Protein AF-A0A3L6R307-F1 (afdb_monomer_lite)

InterPro domains:
  IPR032675 Leucine-rich repeat domain superfamily [G3DSA:3.80.10.10] (9-226)
  IPR036047 F-box-like domain superfamily [SSF81383] (9-52)
  IPR053197 F-box/SCF ubiquitin ligase complex component [PTHR34223] (11-225)
  IPR055411 F-box/LRR-repeat protein 15/At3g58940/PEG3-like, LRR domain [PF24758] (101-226)

Organism: Panicum miliaceum (NCBI:txid4540)

Foldseek 3Di:
DDPPPPPPPPPVVVVDDLVVLLVVLQVDALVVLVVCCVVDVSSVVSNVQADAAAAEQPPPDPDPVLVVLLVVCVVCVQHAHAHHAHAHEPADQPDAPVPDCSLVSNLVSQHQYYHYHYDLPHDPYARDPSNQLRQNHAEYAEDAAHEHDPDDDAHQHCHQEYAHELHAYALVRQQVSQVNHQNHAYYHAAAYHNNAEHERAYLNHQYYHYHYPYVDYHYPNPPNHD

Secondary structure (DSSP, 8-state):
-----------TTTTS-HHHHHHHHHHS-HHHHHHHTTT-HHHHHHHHHSEEEEE-TT--S---HHHHHHHHHHHSTT--EEEEEEEESS--TT--TTTTSHHHHHHHTT-SEEEEEE-TTT--PPPPGGGTT-TT--EEE---S-PPP---PPP-----EEEEES-B--HHHHHHHHHH-TT--EEEEES-BS--EEEEE-TT--EEEEES--SEEEEES-TT--

Radius of gyration: 20.05 Å; chains: 1; bounding box: 47×58×64 Å

Sequence (226 aa):
MADVGTDLPCDRLSDLPDAILVSILSLLRLDEAARCTVLAPRWRRLFSSTLLLDFNANMPGRLDVIGTINSILAAHPTAPVRSFRAGWRFIPRDKDLSSGGWLQELARRGVEELSLDFDFHDWHHRIPVSLFDCSSLKRLPDVPKAGFGAAHSPPQARLTEIELDWVAISAASVNFLLSQCTALERLKMYGTSKCGRVHVLSPSLKILDSEGNFDKLFIQYAPNLE

pLDDT: mean 70.44, std 12.84, range [36.69, 88.69]

Structure (mmCIF, N/CA/C/O backbone):
data_AF-A0A3L6R307-F1
#
_entry.id   AF-A0A3L6R307-F1
#
loop_
_atom_site.group_PDB
_atom_site.id
_atom_site.type_symbol
_atom_site.label_atom_id
_atom_site.label_alt_id
_atom_site.label_comp_id
_atom_site.label_asym_id
_atom_site.label_entity_id
_atom_site.label_seq_id
_atom_site.pdbx_PDB_ins_code
_atom_site.Cartn_x
_atom_site.Cartn_y
_atom_site.Cartn_z
_atom_site.occupancy
_atom_site.B_iso_or_equiv
_atom_site.auth_seq_id
_atom_site.auth_comp_id
_atom_site.auth_asym_id
_atom_site.auth_atom_id
_atom_site.pdbx_PDB_model_num
ATOM 1 N N . MET A 1 1 ? -24.053 -39.794 -36.929 1.00 37.47 1 MET A N 1
ATOM 2 C CA . MET A 1 1 ? -23.424 -38.464 -37.030 1.00 37.47 1 MET A CA 1
ATOM 3 C C . MET A 1 1 ? -23.358 -37.941 -35.607 1.00 37.47 1 MET A C 1
ATOM 5 O O . MET A 1 1 ? -24.389 -37.554 -35.081 1.00 37.47 1 MET A O 1
ATOM 9 N N . ALA A 1 2 ? -22.232 -38.154 -34.924 1.00 39.25 2 ALA A N 1
ATOM 10 C CA . ALA A 1 2 ? -22.075 -37.736 -33.535 1.00 39.25 2 ALA A CA 1
ATOM 11 C C . ALA A 1 2 ? -21.621 -36.276 -33.533 1.00 39.25 2 ALA A C 1
ATOM 13 O O . ALA A 1 2 ? -20.596 -35.952 -34.130 1.00 39.25 2 ALA A O 1
ATOM 14 N N . ASP A 1 3 ? -22.440 -35.428 -32.923 1.00 45.94 3 ASP A N 1
ATOM 15 C CA . ASP A 1 3 ? -22.148 -34.034 -32.625 1.00 45.94 3 ASP A CA 1
ATOM 16 C C . ASP A 1 3 ? -21.030 -33.998 -31.578 1.00 45.94 3 ASP A C 1
ATOM 18 O O . ASP A 1 3 ? -21.226 -34.355 -30.415 1.00 45.94 3 ASP A O 1
ATOM 22 N N . VAL A 1 4 ? -19.814 -33.682 -32.021 1.00 50.19 4 VAL A N 1
ATOM 23 C CA . VAL A 1 4 ? -18.689 -33.428 -31.125 1.00 50.19 4 VAL A CA 1
ATOM 24 C C . VAL A 1 4 ? -18.844 -31.984 -30.675 1.00 50.19 4 VAL A C 1
ATOM 26 O O . VAL A 1 4 ? -18.322 -31.069 -31.309 1.00 50.19 4 VAL A O 1
ATOM 29 N N . GLY A 1 5 ? -19.600 -31.793 -29.594 1.00 48.22 5 GLY A N 1
ATOM 30 C CA . GLY A 1 5 ? -19.634 -30.539 -28.857 1.00 48.22 5 GLY A CA 1
ATOM 31 C C . GLY A 1 5 ? -18.220 -30.198 -28.404 1.00 48.22 5 GLY A C 1
ATOM 32 O O . GLY A 1 5 ? -17.688 -30.786 -27.462 1.00 48.22 5 GLY A O 1
ATOM 33 N N . THR A 1 6 ? -17.577 -29.280 -29.116 1.00 51.44 6 THR A N 1
ATOM 34 C CA . THR A 1 6 ? -16.307 -28.690 -28.711 1.00 51.44 6 THR A CA 1
ATOM 35 C C . THR A 1 6 ? -16.581 -27.687 -27.595 1.00 51.44 6 THR A C 1
ATOM 37 O O . THR A 1 6 ? -16.570 -26.480 -27.831 1.00 51.44 6 THR A O 1
ATOM 40 N N . ASP A 1 7 ? -16.813 -28.177 -26.378 1.00 55.94 7 ASP A N 1
ATOM 41 C CA . ASP A 1 7 ? -16.633 -27.378 -25.164 1.00 55.94 7 ASP A CA 1
ATOM 42 C C . ASP A 1 7 ? -15.125 -27.183 -24.962 1.00 55.94 7 ASP A C 1
ATOM 44 O O . ASP A 1 7 ? -14.466 -27.826 -24.143 1.00 55.94 7 ASP A O 1
ATOM 48 N N . LEU A 1 8 ? -14.539 -26.306 -25.782 1.00 59.53 8 LEU A N 1
ATOM 49 C CA . LEU A 1 8 ? -13.271 -25.687 -25.432 1.00 59.53 8 LEU A CA 1
ATOM 50 C C . LEU A 1 8 ? -13.523 -24.937 -24.119 1.00 59.53 8 LEU A C 1
ATOM 52 O O . LEU A 1 8 ? -14.468 -24.147 -24.073 1.00 59.53 8 LEU A O 1
ATOM 56 N N . PRO A 1 9 ? -12.737 -25.165 -23.054 1.00 61.50 9 PRO A N 1
ATOM 57 C CA . PRO A 1 9 ? -12.917 -24.438 -21.807 1.00 61.50 9 PRO A CA 1
ATOM 58 C C . PRO A 1 9 ? -12.829 -22.939 -22.106 1.00 61.50 9 PRO A C 1
ATOM 60 O O . PRO A 1 9 ? -11.759 -22.434 -22.448 1.00 61.50 9 PRO A O 1
ATOM 63 N N . CYS A 1 10 ? -13.970 -22.246 -22.039 1.00 60.28 10 CYS A N 1
ATOM 64 C CA . CYS A 1 10 ? -14.028 -20.805 -22.238 1.00 60.28 10 CYS A CA 1
ATOM 65 C C . CYS A 1 10 ? -13.065 -20.151 -21.251 1.00 60.28 10 CYS A C 1
ATOM 67 O O . CYS A 1 10 ? -13.197 -20.321 -20.035 1.00 60.28 10 CYS A O 1
ATOM 69 N N . ASP A 1 11 ? -12.096 -19.407 -21.775 1.00 68.31 11 ASP A N 1
ATOM 70 C CA . ASP A 1 11 ? -11.180 -18.616 -20.969 1.00 68.31 11 ASP A CA 1
ATOM 71 C C . ASP A 1 11 ? -11.933 -17.422 -20.367 1.00 68.31 11 ASP A C 1
ATOM 73 O O . ASP A 1 11 ? -11.914 -16.306 -20.883 1.00 68.31 11 ASP A O 1
ATOM 77 N N . ARG A 1 12 ? -12.619 -17.673 -19.248 1.00 76.81 12 ARG A N 1
ATOM 78 C CA . ARG A 1 12 ? -13.441 -16.681 -18.536 1.00 76.81 12 ARG A CA 1
ATOM 79 C C . ARG A 1 12 ? -12.629 -15.490 -18.027 1.00 76.81 12 ARG A C 1
ATOM 81 O O . ARG A 1 12 ? -13.207 -14.456 -17.703 1.00 76.81 12 ARG A O 1
ATOM 88 N N . LEU A 1 13 ? -11.303 -15.624 -17.927 1.00 75.19 13 LEU A N 1
ATOM 89 C CA . LEU A 1 13 ? -10.416 -14.517 -17.578 1.00 75.19 13 LEU A CA 1
ATOM 90 C C . LEU A 1 13 ? -10.305 -13.516 -18.733 1.00 75.19 13 LEU A C 1
ATOM 92 O O . LEU A 1 13 ? -10.208 -12.315 -18.484 1.00 75.19 13 LEU A O 1
ATOM 96 N N . SER A 1 14 ? -10.375 -13.980 -19.982 1.00 71.75 14 SER A N 1
ATOM 97 C CA . SER A 1 14 ? -10.362 -13.113 -21.163 1.00 71.75 14 SER A CA 1
ATOM 98 C C . SER A 1 14 ? -11.629 -12.262 -21.312 1.00 71.75 14 SER A C 1
ATOM 100 O O . SER A 1 14 ? -11.554 -11.198 -21.928 1.00 71.75 14 SER A O 1
ATOM 102 N N . ASP A 1 15 ? -12.747 -12.652 -20.693 1.00 83.06 15 ASP A N 1
ATOM 103 C CA . ASP A 1 15 ? -14.012 -11.897 -20.719 1.00 83.06 15 ASP A CA 1
ATOM 104 C C . ASP A 1 15 ? -14.067 -10.746 -19.699 1.00 83.06 15 ASP A C 1
ATOM 106 O O . ASP A 1 15 ? -14.916 -9.856 -19.789 1.00 83.06 15 ASP A O 1
ATOM 110 N N . LEU A 1 16 ? -13.163 -10.724 -18.714 1.00 88.25 16 LEU A N 1
ATOM 111 C CA . LEU A 1 16 ? -13.148 -9.680 -17.688 1.00 88.25 16 LEU A CA 1
ATOM 112 C C . LEU A 1 16 ? -12.765 -8.319 -18.288 1.00 88.25 16 LEU A C 1
ATOM 114 O O . LEU A 1 16 ? -11.912 -8.280 -19.170 1.00 88.25 16 LEU A O 1
ATOM 118 N N . PRO A 1 17 ? -13.304 -7.182 -17.807 1.00 88.69 17 PRO A N 1
ATOM 119 C CA . PRO A 1 17 ? -12.876 -5.841 -18.223 1.00 88.69 17 PRO A CA 1
ATOM 120 C C . PRO A 1 17 ? -11.420 -5.514 -17.851 1.00 88.69 17 PRO A C 1
ATOM 122 O O . PRO A 1 17 ? -10.901 -6.019 -16.857 1.00 88.69 17 PRO A O 1
ATOM 125 N N . ASP A 1 18 ? -10.775 -4.600 -18.594 1.00 86.38 18 ASP A N 1
ATOM 126 C CA . ASP A 1 18 ? -9.362 -4.217 -18.374 1.00 86.38 18 ASP A CA 1
ATOM 127 C C . ASP A 1 18 ? -9.104 -3.757 -16.934 1.00 86.38 18 ASP A C 1
ATOM 129 O O . ASP A 1 18 ? -8.102 -4.132 -16.332 1.00 86.38 18 ASP A O 1
ATOM 133 N N . ALA A 1 19 ? -10.043 -3.009 -16.349 1.00 82.31 19 ALA A N 1
ATOM 134 C CA . ALA A 1 19 ? -9.950 -2.540 -14.969 1.00 82.31 19 ALA A CA 1
ATOM 135 C C . ALA A 1 19 ? -9.842 -3.687 -13.947 1.00 82.31 19 ALA A C 1
ATOM 137 O O . ALA A 1 19 ? -9.124 -3.563 -12.955 1.00 82.31 19 ALA A O 1
ATOM 138 N N . ILE A 1 20 ? -10.522 -4.811 -14.195 1.00 84.88 20 ILE A N 1
ATOM 139 C CA . ILE A 1 20 ? -10.467 -5.991 -13.325 1.00 84.88 20 ILE A CA 1
ATOM 140 C C . ILE A 1 20 ? -9.138 -6.720 -13.512 1.00 84.88 20 ILE A C 1
ATOM 142 O O . ILE A 1 20 ? -8.495 -7.066 -12.527 1.00 84.88 20 ILE A O 1
ATOM 146 N N . LEU A 1 21 ? -8.679 -6.881 -14.755 1.00 85.88 21 LEU A N 1
ATOM 147 C CA . LEU A 1 21 ? -7.385 -7.503 -15.048 1.00 85.88 21 LEU A CA 1
ATOM 148 C C . LEU A 1 21 ? -6.217 -6.729 -14.424 1.00 85.88 21 LEU A C 1
ATOM 150 O O . LEU A 1 21 ? -5.327 -7.320 -13.820 1.00 85.88 21 LEU A O 1
ATOM 154 N N . VAL A 1 22 ? -6.248 -5.398 -14.517 1.00 82.38 22 VAL A N 1
ATOM 155 C CA . VAL A 1 22 ? -5.263 -4.515 -13.876 1.00 82.38 22 VAL A CA 1
ATOM 156 C C . VAL A 1 22 ? -5.331 -4.623 -12.356 1.00 82.38 22 VAL A C 1
ATOM 158 O O . VAL A 1 22 ? -4.287 -4.649 -11.702 1.00 82.38 22 VAL A O 1
ATOM 161 N N . SER A 1 23 ? -6.540 -4.719 -11.796 1.00 80.25 23 SER A N 1
ATOM 162 C CA . SER A 1 23 ? -6.719 -4.928 -10.360 1.00 80.25 23 SER A CA 1
ATOM 163 C C . SER A 1 23 ? -6.068 -6.246 -9.940 1.00 80.25 23 SER A C 1
ATOM 165 O O . SER A 1 23 ? -5.221 -6.215 -9.061 1.00 80.25 23 SER A O 1
ATOM 167 N N . ILE A 1 24 ? -6.347 -7.360 -10.634 1.00 84.19 24 ILE A N 1
ATOM 168 C CA . ILE A 1 24 ? -5.720 -8.673 -10.385 1.00 84.19 24 ILE A CA 1
ATOM 169 C C . ILE A 1 24 ? -4.193 -8.567 -10.429 1.00 84.19 24 ILE A C 1
ATOM 171 O O . ILE A 1 24 ? -3.537 -8.946 -9.464 1.00 84.19 24 ILE A O 1
ATOM 175 N N . LEU A 1 25 ? -3.629 -8.003 -11.505 1.00 82.12 25 LEU A N 1
ATOM 176 C CA . LEU A 1 25 ? -2.181 -7.817 -11.644 1.00 82.12 25 LEU A CA 1
ATOM 177 C C . LEU A 1 25 ? -1.575 -7.007 -10.485 1.00 82.12 25 LEU A C 1
ATOM 179 O O . LEU A 1 25 ? -0.465 -7.304 -10.060 1.00 82.12 25 LEU A O 1
ATOM 183 N N . SER A 1 26 ? -2.304 -6.025 -9.946 1.00 73.50 26 SER A N 1
ATOM 184 C CA . SER A 1 26 ? -1.843 -5.191 -8.826 1.00 73.50 26 SER A CA 1
ATOM 185 C C . SER A 1 26 ? -1.827 -5.927 -7.480 1.00 73.50 26 SER A C 1
ATOM 187 O O . SER A 1 26 ? -1.095 -5.526 -6.573 1.00 73.50 26 SER A O 1
ATOM 189 N N . LEU A 1 27 ? -2.602 -7.011 -7.338 1.00 73.12 27 LEU A N 1
ATOM 190 C CA . LEU A 1 27 ? -2.607 -7.845 -6.131 1.00 73.12 27 LEU A CA 1
ATOM 191 C C . LEU A 1 27 ? -1.449 -8.852 -6.105 1.00 73.12 27 LEU A C 1
ATOM 193 O O . LEU A 1 27 ? -1.053 -9.264 -5.016 1.00 73.12 27 LEU A O 1
ATOM 197 N N . LEU A 1 28 ? -0.934 -9.236 -7.276 1.00 76.25 28 LEU A N 1
ATOM 198 C CA . LEU A 1 28 ? 0.119 -10.237 -7.446 1.00 76.25 28 LEU A CA 1
ATOM 199 C C . LEU A 1 28 ? 1.511 -9.673 -7.133 1.00 76.25 28 LEU A C 1
ATOM 201 O O . LEU A 1 28 ? 1.748 -8.467 -7.237 1.00 76.25 28 LEU A O 1
ATOM 205 N N . ARG A 1 29 ? 2.452 -1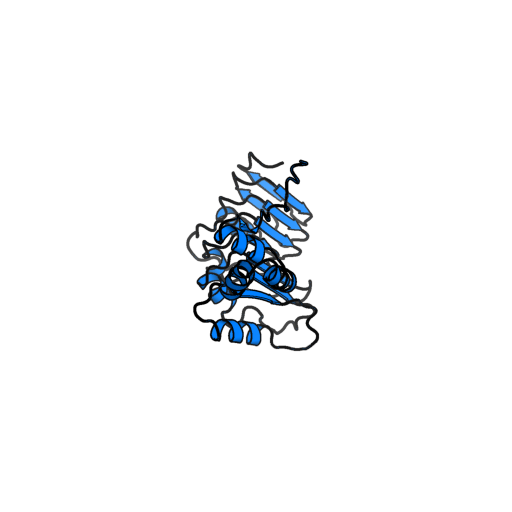0.563 -6.800 1.00 72.50 29 ARG A N 1
ATOM 206 C CA . ARG A 1 29 ? 3.881 -10.220 -6.813 1.00 72.50 29 ARG A CA 1
ATOM 207 C C . ARG A 1 29 ? 4.331 -9.920 -8.239 1.00 72.50 29 ARG A C 1
ATOM 209 O O . ARG A 1 29 ? 3.725 -10.399 -9.201 1.00 72.50 29 ARG A O 1
ATOM 216 N N . LEU A 1 30 ? 5.402 -9.148 -8.404 1.00 78.75 30 LEU A N 1
ATOM 217 C CA . LEU A 1 30 ? 5.860 -8.752 -9.744 1.00 78.75 30 LEU A CA 1
ATOM 218 C C . LEU A 1 30 ? 6.190 -9.959 -10.639 1.00 78.75 30 LEU A C 1
ATOM 220 O O . LEU A 1 30 ? 5.887 -9.940 -11.833 1.00 78.75 30 LEU A O 1
ATOM 224 N N . ASP A 1 31 ? 6.771 -11.022 -10.080 1.00 74.88 31 ASP A N 1
ATOM 225 C CA . ASP A 1 31 ? 7.088 -12.252 -10.812 1.00 74.88 31 ASP A CA 1
ATOM 226 C C . ASP A 1 31 ? 5.826 -13.016 -11.243 1.00 74.88 31 ASP A C 1
ATOM 228 O O . ASP A 1 31 ? 5.751 -13.519 -12.365 1.00 74.88 31 ASP A O 1
ATOM 232 N N . GLU A 1 32 ? 4.810 -13.064 -10.387 1.00 81.69 32 GLU A N 1
ATOM 233 C CA . GLU A 1 32 ? 3.498 -13.642 -10.689 1.00 81.69 32 GLU A CA 1
ATOM 234 C C . GLU A 1 32 ? 2.758 -12.825 -11.752 1.00 81.69 32 GLU A C 1
ATOM 236 O O . GLU A 1 32 ? 2.275 -13.383 -12.740 1.00 81.69 32 GLU A O 1
ATOM 241 N N . ALA A 1 33 ? 2.741 -11.499 -11.610 1.00 82.25 33 ALA A N 1
ATOM 242 C CA . ALA A 1 33 ? 2.161 -10.582 -12.583 1.00 82.25 33 ALA A CA 1
ATOM 243 C C . ALA A 1 33 ? 2.855 -10.698 -13.953 1.00 82.25 33 ALA A C 1
ATOM 245 O O . ALA A 1 33 ? 2.189 -10.718 -14.992 1.00 82.25 33 ALA A O 1
ATOM 246 N N . ALA A 1 34 ? 4.183 -10.861 -13.974 1.00 82.31 34 ALA A N 1
ATOM 247 C CA . ALA A 1 34 ? 4.939 -11.107 -15.198 1.00 82.31 34 ALA A CA 1
ATOM 248 C C . ALA A 1 34 ? 4.568 -12.454 -15.844 1.00 82.31 34 ALA A C 1
ATOM 250 O O . ALA A 1 34 ? 4.441 -12.533 -17.068 1.00 82.31 34 ALA A O 1
ATOM 251 N N . ARG A 1 35 ? 4.323 -13.508 -15.053 1.00 85.81 35 ARG A N 1
ATOM 252 C CA . ARG A 1 35 ? 3.837 -14.803 -15.570 1.00 85.81 35 ARG A CA 1
ATOM 253 C C . ARG A 1 35 ? 2.441 -14.691 -16.178 1.00 85.81 35 ARG A C 1
ATOM 255 O O . ARG A 1 35 ? 2.179 -15.338 -17.184 1.00 85.81 35 ARG A O 1
ATOM 262 N N . CYS A 1 36 ? 1.572 -13.820 -15.668 1.00 87.00 36 CYS A N 1
ATOM 263 C CA . CYS A 1 36 ? 0.263 -13.585 -16.287 1.00 87.00 36 CYS A CA 1
ATOM 264 C C . CYS A 1 36 ? 0.361 -13.025 -17.717 1.00 87.00 36 CYS A C 1
ATOM 266 O O . CYS A 1 36 ? -0.576 -13.178 -18.497 1.00 87.00 36 CYS A O 1
ATOM 268 N N . THR A 1 37 ? 1.492 -12.429 -18.114 1.00 86.25 37 THR A N 1
ATOM 269 C CA . THR A 1 37 ? 1.659 -11.882 -19.472 1.00 86.25 37 THR A CA 1
ATOM 270 C C . THR A 1 37 ? 1.613 -12.939 -20.578 1.00 86.25 37 THR A C 1
ATOM 272 O O . THR A 1 37 ? 1.341 -12.580 -21.725 1.00 86.25 37 THR A O 1
ATOM 275 N N . VAL A 1 38 ? 1.826 -14.223 -20.254 1.00 87.12 38 VAL A N 1
ATOM 276 C CA . VAL A 1 38 ? 1.709 -15.322 -21.227 1.00 87.12 38 VAL A CA 1
ATOM 277 C C . VAL A 1 38 ? 0.271 -15.804 -21.430 1.00 87.12 38 VAL A C 1
ATOM 279 O O . VAL A 1 38 ? 0.016 -16.505 -22.402 1.00 87.12 38 VAL A O 1
ATOM 282 N N . LEU A 1 39 ? -0.667 -15.418 -20.551 1.00 85.50 39 LEU A N 1
ATOM 283 C CA . LEU A 1 39 ? -2.063 -15.866 -20.618 1.00 85.50 39 LEU A CA 1
ATOM 284 C C . LEU A 1 39 ? -2.780 -15.302 -21.850 1.00 85.50 39 LEU A C 1
ATOM 286 O O . LEU A 1 39 ? -3.499 -16.025 -22.527 1.00 85.50 39 LEU A O 1
ATOM 290 N N . ALA A 1 40 ? -2.552 -14.024 -22.174 1.00 86.44 40 ALA A N 1
ATOM 291 C CA . ALA A 1 40 ? -2.980 -13.433 -23.441 1.00 86.44 40 ALA A CA 1
ATOM 292 C C . ALA A 1 40 ? -2.189 -12.148 -23.758 1.00 86.44 40 ALA A C 1
ATOM 294 O O . ALA A 1 40 ? -1.735 -11.460 -22.835 1.00 86.44 40 ALA A O 1
ATOM 295 N N . PRO A 1 41 ? -2.123 -11.714 -25.035 1.00 85.94 41 PRO A N 1
ATOM 296 C CA . PRO A 1 41 ? -1.493 -10.444 -25.424 1.00 85.94 41 PRO A CA 1
ATOM 297 C C . PRO A 1 41 ? -2.036 -9.229 -24.657 1.00 85.94 41 PRO A C 1
ATOM 299 O O . PRO A 1 41 ? -1.333 -8.245 -24.427 1.00 85.94 41 PRO A O 1
ATOM 302 N N . ARG A 1 42 ? -3.303 -9.308 -24.238 1.00 88.50 42 ARG A N 1
ATOM 303 C CA . ARG A 1 42 ? -3.986 -8.301 -23.430 1.00 88.50 42 ARG A CA 1
ATOM 304 C C . ARG A 1 42 ? -3.364 -8.139 -22.039 1.00 88.50 42 ARG A C 1
ATOM 306 O O . ARG A 1 42 ? -3.101 -7.008 -21.645 1.00 88.50 42 ARG A O 1
ATOM 313 N N . TRP A 1 43 ? -3.044 -9.234 -21.348 1.00 87.94 43 TRP A N 1
ATOM 314 C CA . TRP A 1 43 ? -2.363 -9.203 -20.047 1.00 87.94 43 TRP A CA 1
ATOM 315 C C . TRP A 1 43 ? -0.972 -8.583 -20.154 1.00 87.94 43 TRP A C 1
ATOM 317 O O . TRP A 1 43 ? -0.622 -7.725 -19.350 1.00 87.94 43 TRP A O 1
ATOM 327 N N . ARG A 1 44 ? -0.210 -8.939 -21.198 1.00 86.75 44 ARG A N 1
ATOM 328 C CA . ARG A 1 44 ? 1.090 -8.317 -21.490 1.00 86.75 44 ARG A CA 1
ATOM 329 C C . ARG A 1 44 ? 0.971 -6.804 -21.674 1.00 86.75 44 ARG A C 1
ATOM 331 O O . ARG A 1 44 ? 1.744 -6.058 -21.085 1.00 86.75 44 ARG A O 1
ATOM 338 N N . ARG A 1 45 ? -0.005 -6.349 -22.467 1.00 88.50 45 ARG A N 1
ATOM 339 C CA . ARG A 1 45 ? -0.244 -4.918 -22.712 1.00 88.50 45 ARG A CA 1
ATOM 340 C C . ARG A 1 45 ? -0.560 -4.168 -21.418 1.00 88.50 45 ARG A C 1
ATOM 342 O O . ARG A 1 45 ? 0.001 -3.103 -21.186 1.00 88.50 45 ARG A O 1
ATOM 349 N N . LEU A 1 46 ? -1.441 -4.731 -20.589 1.00 85.50 46 LEU A N 1
ATOM 350 C CA . LEU A 1 46 ? -1.846 -4.126 -19.320 1.00 85.50 46 LEU A CA 1
ATOM 351 C C . LEU A 1 46 ? -0.684 -4.080 -18.326 1.00 85.50 46 LEU A C 1
ATOM 353 O O . LEU A 1 46 ? -0.432 -3.023 -17.752 1.00 85.50 46 LEU A O 1
ATOM 357 N N . PHE A 1 47 ? 0.080 -5.169 -18.213 1.00 81.69 47 PHE A N 1
ATOM 358 C CA . PHE A 1 47 ? 1.300 -5.231 -17.409 1.00 81.69 47 PHE A CA 1
ATOM 359 C C . PHE A 1 47 ? 2.322 -4.162 -17.821 1.00 81.69 47 PHE A C 1
ATOM 361 O O . PHE A 1 47 ? 2.907 -3.517 -16.965 1.00 81.69 47 PHE A O 1
ATOM 368 N N . SER A 1 48 ? 2.501 -3.906 -19.122 1.00 80.44 48 SER A N 1
ATOM 369 C CA . SER A 1 48 ? 3.408 -2.850 -19.600 1.00 80.44 48 SER A CA 1
ATOM 370 C C . SER A 1 48 ? 2.873 -1.422 -19.427 1.00 80.44 48 SER A C 1
ATOM 372 O O . SER A 1 48 ? 3.651 -0.476 -19.490 1.00 80.44 48 SER A O 1
ATOM 374 N N . SER A 1 49 ? 1.561 -1.244 -19.248 1.00 80.31 49 SER A N 1
ATOM 375 C CA . SER A 1 49 ? 0.920 0.080 -19.152 1.00 80.31 49 SER A CA 1
ATOM 376 C C . SER A 1 49 ? 0.881 0.665 -17.738 1.00 80.31 49 SER A C 1
ATOM 378 O O . SER A 1 49 ? 0.513 1.826 -17.562 1.00 80.31 49 SER A O 1
ATOM 380 N N . THR A 1 50 ? 1.248 -0.124 -16.729 1.00 75.56 50 THR A N 1
ATOM 381 C CA . THR A 1 50 ? 1.247 0.282 -15.324 1.00 75.56 50 THR A CA 1
ATOM 382 C C . THR A 1 50 ? 2.545 -0.153 -14.666 1.00 75.56 50 THR A C 1
ATOM 384 O O . THR A 1 50 ? 3.100 -1.196 -14.998 1.00 75.56 50 THR A O 1
ATOM 387 N N . LEU A 1 51 ? 3.027 0.629 -13.706 1.00 79.12 51 LEU A N 1
ATOM 388 C CA . LEU A 1 51 ? 4.138 0.211 -12.867 1.00 79.12 51 LEU A CA 1
ATOM 389 C C . LEU A 1 51 ? 3.592 -0.642 -11.722 1.00 79.12 51 LEU A C 1
ATOM 391 O O . LEU A 1 51 ? 2.777 -0.183 -10.915 1.00 79.12 51 LEU A O 1
ATOM 395 N N . LEU A 1 52 ? 4.044 -1.892 -11.697 1.00 80.44 52 LEU A N 1
ATOM 396 C CA . LEU A 1 52 ? 3.933 -2.804 -10.568 1.00 80.44 52 LEU A CA 1
ATOM 397 C C . LEU A 1 52 ? 5.351 -2.957 -10.037 1.00 80.44 52 LEU A C 1
ATOM 399 O O . LEU A 1 52 ? 6.218 -3.491 -10.726 1.00 80.44 52 LEU A O 1
ATOM 403 N N . LEU A 1 53 ? 5.615 -2.385 -8.872 1.00 81.06 53 LEU A N 1
ATOM 404 C CA . LEU A 1 53 ? 6.948 -2.329 -8.295 1.00 81.06 53 LEU A CA 1
ATOM 405 C C . LEU A 1 53 ? 6.995 -3.269 -7.096 1.00 81.06 53 LEU A C 1
ATOM 407 O O . LEU A 1 53 ? 6.187 -3.137 -6.185 1.00 81.06 53 LEU A O 1
ATOM 411 N N . ASP A 1 54 ? 7.926 -4.217 -7.112 1.00 77.19 54 ASP A N 1
ATOM 412 C CA . ASP A 1 54 ? 8.114 -5.195 -6.040 1.00 77.19 54 ASP A CA 1
ATOM 413 C C . ASP A 1 54 ? 9.612 -5.349 -5.762 1.00 77.19 54 ASP A C 1
ATOM 415 O O . ASP A 1 54 ? 10.371 -5.863 -6.589 1.00 77.19 54 ASP A O 1
ATOM 419 N N . PHE A 1 55 ? 10.044 -4.834 -4.616 1.00 73.38 55 PHE A N 1
ATOM 420 C CA . PHE A 1 55 ? 11.428 -4.829 -4.164 1.00 73.38 55 PHE A CA 1
ATOM 421 C C . PHE A 1 55 ? 11.560 -5.729 -2.937 1.00 73.38 55 PHE A C 1
ATOM 423 O O . PHE A 1 55 ? 11.400 -5.279 -1.812 1.00 73.38 55 PHE A O 1
ATOM 430 N N . ASN A 1 56 ? 11.857 -7.013 -3.120 1.00 66.88 56 ASN A N 1
ATOM 431 C CA . ASN A 1 56 ? 12.013 -7.930 -1.989 1.00 66.88 56 ASN A CA 1
ATOM 432 C C . ASN A 1 56 ? 13.387 -7.773 -1.297 1.00 66.88 56 ASN A C 1
ATOM 434 O O . ASN A 1 56 ? 14.424 -7.691 -1.961 1.00 66.88 56 ASN A O 1
ATOM 438 N N . ALA A 1 57 ? 13.393 -7.846 0.039 1.00 53.66 57 ALA A N 1
ATOM 439 C CA . ALA A 1 57 ? 14.567 -7.830 0.917 1.00 53.66 57 ALA A CA 1
ATOM 440 C C . ALA A 1 57 ? 15.619 -8.901 0.600 1.00 53.66 57 ALA A C 1
ATOM 442 O O . ALA A 1 57 ? 16.776 -8.775 0.994 1.00 53.66 57 ALA A O 1
ATOM 443 N N . ASN A 1 58 ? 15.223 -9.972 -0.090 1.00 53.00 58 ASN A N 1
ATOM 444 C CA . ASN A 1 58 ? 16.123 -11.050 -0.483 1.00 53.00 58 ASN A CA 1
ATOM 445 C C . ASN A 1 58 ? 16.979 -10.728 -1.715 1.00 53.00 58 ASN A C 1
ATOM 447 O O . ASN A 1 58 ? 17.723 -11.608 -2.143 1.00 53.00 58 ASN A O 1
ATOM 451 N N . MET A 1 59 ? 16.899 -9.521 -2.292 1.00 51.72 59 MET A N 1
ATOM 452 C CA . MET A 1 59 ? 17.811 -9.106 -3.361 1.00 51.72 59 MET A CA 1
ATOM 453 C C . MET A 1 59 ? 19.253 -9.092 -2.820 1.00 51.72 59 MET A C 1
ATOM 455 O O . MET A 1 59 ? 19.607 -8.220 -2.024 1.00 51.72 59 MET A O 1
ATOM 459 N N . PRO A 1 60 ? 20.104 -10.062 -3.209 1.00 37.47 60 PRO A N 1
ATOM 460 C CA . PRO A 1 60 ? 21.455 -10.143 -2.698 1.00 37.47 60 PRO A CA 1
ATOM 461 C C . PRO A 1 60 ? 22.284 -9.058 -3.376 1.00 37.47 60 PRO A C 1
ATOM 463 O O . PRO A 1 60 ? 22.522 -9.087 -4.581 1.00 37.47 60 PRO A O 1
ATOM 466 N N . GLY A 1 61 ? 22.724 -8.088 -2.586 1.00 47.50 61 GLY A N 1
ATOM 467 C CA . GLY A 1 61 ? 23.559 -6.997 -3.062 1.00 47.50 61 GLY A CA 1
ATOM 468 C C . GLY A 1 61 ? 23.104 -5.676 -2.479 1.00 47.50 61 GLY A C 1
ATOM 469 O O . GLY A 1 61 ? 21.923 -5.356 -2.479 1.00 47.50 61 GLY A O 1
ATOM 470 N N . ARG A 1 62 ? 24.077 -4.903 -1.997 1.00 50.41 62 ARG A N 1
ATOM 471 C CA . ARG A 1 62 ? 23.980 -3.537 -1.461 1.00 50.41 62 ARG A CA 1
ATOM 472 C C . ARG A 1 62 ? 23.477 -2.505 -2.491 1.00 50.41 62 ARG A C 1
ATOM 474 O O . ARG A 1 62 ? 24.059 -1.430 -2.617 1.00 50.41 62 ARG A O 1
ATOM 481 N N . LEU A 1 63 ? 22.472 -2.836 -3.293 1.00 56.00 63 LEU A N 1
ATOM 482 C CA . LEU A 1 63 ? 21.887 -1.913 -4.247 1.00 56.00 63 LEU A CA 1
ATOM 483 C C . LEU A 1 63 ? 21.198 -0.799 -3.466 1.00 56.00 63 LEU A C 1
ATOM 485 O O . LEU A 1 63 ? 20.478 -1.041 -2.497 1.00 56.00 63 LEU A O 1
ATOM 489 N N . ASP A 1 64 ? 21.457 0.434 -3.882 1.00 71.56 64 ASP A N 1
ATOM 490 C CA . ASP A 1 64 ? 20.712 1.591 -3.418 1.00 71.56 64 ASP A CA 1
ATOM 491 C C . ASP A 1 64 ? 19.274 1.473 -3.936 1.00 71.56 64 ASP A C 1
ATOM 493 O O . ASP A 1 64 ? 18.942 1.932 -5.031 1.00 71.56 64 ASP A O 1
ATOM 497 N N . VAL A 1 65 ? 18.435 0.760 -3.182 1.00 73.06 65 VAL A N 1
ATOM 498 C CA . VAL A 1 65 ? 17.046 0.486 -3.562 1.00 73.06 65 VAL A CA 1
ATOM 499 C C . VAL A 1 65 ? 16.289 1.797 -3.741 1.00 73.06 65 VAL A C 1
ATOM 501 O O . VAL A 1 65 ? 15.554 1.924 -4.711 1.00 73.06 65 VAL A O 1
ATOM 504 N N . ILE A 1 66 ? 16.536 2.807 -2.899 1.00 75.75 66 ILE A N 1
ATOM 505 C CA . ILE A 1 66 ? 15.927 4.136 -3.062 1.00 75.75 66 ILE A CA 1
ATOM 506 C C . ILE A 1 66 ? 16.382 4.779 -4.371 1.00 75.75 66 ILE A C 1
ATOM 508 O O . ILE A 1 66 ? 15.549 5.238 -5.149 1.00 75.75 66 ILE A O 1
ATOM 512 N N . GLY A 1 67 ? 17.689 4.794 -4.647 1.00 77.25 67 GLY A N 1
ATOM 513 C CA . GLY A 1 67 ? 18.218 5.308 -5.912 1.00 77.25 67 GLY A CA 1
ATOM 514 C C . GLY A 1 67 ? 17.623 4.589 -7.122 1.00 77.25 67 GLY A C 1
ATOM 515 O O . GLY A 1 67 ? 17.296 5.222 -8.126 1.00 77.25 67 GLY A O 1
ATOM 516 N N . T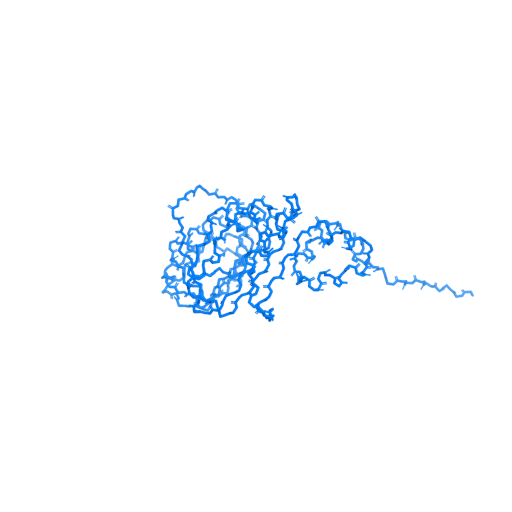HR A 1 68 ? 17.393 3.282 -7.003 1.00 78.88 68 THR A N 1
ATOM 517 C CA . THR A 1 68 ? 16.751 2.457 -8.034 1.00 78.88 68 THR A CA 1
ATOM 518 C C . THR A 1 68 ? 15.277 2.821 -8.207 1.00 78.88 68 THR A C 1
ATOM 520 O O . THR A 1 68 ? 14.846 3.062 -9.332 1.00 78.88 68 THR A O 1
ATOM 523 N N . ILE A 1 69 ? 14.520 2.935 -7.110 1.00 82.31 69 ILE A N 1
ATOM 524 C CA . ILE A 1 69 ? 13.124 3.395 -7.105 1.00 82.31 69 ILE A CA 1
ATOM 525 C C . ILE A 1 69 ? 13.033 4.759 -7.788 1.00 82.31 69 ILE A C 1
ATOM 527 O O . ILE A 1 69 ? 12.289 4.914 -8.752 1.00 82.31 69 ILE A O 1
ATOM 531 N N . ASN A 1 70 ? 13.840 5.725 -7.350 1.00 83.38 70 ASN A N 1
ATOM 532 C CA . ASN A 1 70 ? 13.866 7.070 -7.918 1.00 83.38 70 ASN A CA 1
ATOM 533 C C . ASN A 1 70 ? 14.220 7.057 -9.406 1.00 83.38 70 ASN A C 1
ATOM 535 O O . ASN A 1 70 ? 13.584 7.760 -10.186 1.00 83.38 70 ASN A O 1
ATOM 539 N N . SER A 1 71 ? 15.184 6.232 -9.817 1.00 81.19 71 SER A N 1
ATOM 540 C CA . SER A 1 71 ? 15.570 6.096 -11.225 1.00 81.19 71 SER A CA 1
ATOM 541 C C . SER A 1 71 ? 14.436 5.525 -12.077 1.00 81.19 71 SER A C 1
ATOM 543 O O . SER A 1 71 ? 14.176 6.033 -13.164 1.00 81.19 71 SER A O 1
ATOM 545 N N . ILE A 1 72 ? 13.717 4.514 -11.582 1.00 83.06 72 ILE A N 1
ATOM 546 C CA . ILE A 1 72 ? 12.556 3.928 -12.270 1.00 83.06 72 ILE A CA 1
ATOM 547 C C . ILE A 1 72 ? 11.423 4.952 -12.366 1.00 83.06 72 ILE A C 1
ATOM 549 O O . ILE A 1 72 ? 10.863 5.160 -13.443 1.00 83.06 72 ILE A O 1
ATOM 553 N N . LEU A 1 73 ? 11.104 5.636 -11.263 1.00 85.56 73 LEU A N 1
ATOM 554 C CA . LEU A 1 73 ? 10.085 6.683 -11.253 1.00 85.56 73 LEU A CA 1
ATOM 555 C C . LEU A 1 73 ? 10.456 7.817 -12.225 1.00 85.56 73 LEU A C 1
ATOM 557 O O . LEU A 1 73 ? 9.591 8.278 -12.972 1.00 85.56 73 LEU A O 1
ATOM 561 N N . ALA A 1 74 ? 11.727 8.223 -12.276 1.00 85.69 74 ALA A N 1
ATOM 562 C CA . ALA A 1 74 ? 12.221 9.252 -13.190 1.00 85.69 74 ALA A CA 1
ATOM 563 C C . ALA A 1 74 ? 12.194 8.812 -14.663 1.00 85.69 74 ALA A C 1
ATOM 565 O O . ALA A 1 74 ? 11.834 9.608 -15.527 1.00 85.69 74 ALA A O 1
ATOM 566 N N . ALA A 1 75 ? 12.525 7.551 -14.958 1.00 82.38 75 ALA A N 1
ATOM 567 C CA . ALA A 1 75 ? 12.474 6.993 -16.312 1.00 82.38 75 ALA A CA 1
ATOM 568 C C . ALA A 1 75 ? 11.038 6.852 -16.847 1.00 82.38 75 ALA A C 1
ATOM 570 O O . ALA A 1 75 ? 10.818 6.846 -18.059 1.00 82.38 75 ALA A O 1
ATOM 571 N N . HIS A 1 76 ? 10.053 6.771 -15.951 1.00 82.88 76 HIS A N 1
ATOM 572 C CA . HIS A 1 76 ? 8.645 6.583 -16.287 1.00 82.88 76 HIS A CA 1
ATOM 573 C C . HIS A 1 76 ? 7.760 7.690 -15.690 1.00 82.88 76 HIS A C 1
ATOM 575 O O . HIS A 1 76 ? 6.882 7.393 -14.884 1.00 82.88 76 HIS A O 1
ATOM 581 N N . PRO A 1 77 ? 7.937 8.970 -16.060 1.00 83.69 77 PRO A N 1
ATOM 582 C CA . PRO A 1 77 ? 7.359 10.112 -15.337 1.00 83.69 77 PRO A CA 1
ATOM 583 C C . PRO A 1 77 ? 5.821 10.170 -15.336 1.00 83.69 77 PRO A C 1
ATOM 585 O O . PRO A 1 77 ? 5.222 10.778 -14.447 1.00 83.69 77 PRO A O 1
ATOM 588 N N . THR A 1 78 ? 5.175 9.548 -16.324 1.00 84.06 78 THR A N 1
ATOM 589 C CA . THR A 1 78 ? 3.715 9.563 -16.517 1.00 84.06 78 THR A CA 1
ATOM 590 C C . THR A 1 78 ? 3.040 8.232 -16.205 1.00 84.06 78 THR A C 1
ATOM 592 O O . THR A 1 78 ? 1.812 8.165 -16.201 1.00 84.06 78 THR A O 1
ATOM 595 N N . ALA A 1 79 ? 3.813 7.169 -15.965 1.00 83.38 79 ALA A N 1
ATOM 596 C CA . ALA A 1 79 ? 3.240 5.852 -15.742 1.00 83.38 79 ALA A CA 1
ATOM 597 C C . ALA A 1 79 ? 2.589 5.792 -14.349 1.00 83.38 79 ALA A C 1
ATOM 599 O O . ALA A 1 79 ? 3.247 6.149 -13.361 1.00 83.38 79 ALA A O 1
ATOM 600 N N . PRO A 1 80 ? 1.326 5.336 -14.246 1.00 86.38 80 PRO A N 1
ATOM 601 C CA . PRO A 1 80 ? 0.685 5.146 -12.955 1.00 86.38 80 PRO A CA 1
ATOM 602 C C . PRO A 1 80 ? 1.416 4.043 -12.191 1.00 86.38 80 PRO A C 1
ATOM 604 O O . PRO A 1 80 ? 1.799 3.024 -12.772 1.00 86.38 80 PRO A O 1
ATOM 607 N N . VAL A 1 81 ? 1.598 4.237 -10.888 1.00 87.62 81 VAL A N 1
ATOM 608 C CA . VAL A 1 81 ? 2.079 3.180 -9.995 1.00 87.62 81 VAL A CA 1
ATOM 609 C C . VAL A 1 81 ? 0.860 2.687 -9.259 1.00 87.62 81 VAL A C 1
ATOM 611 O O . VAL A 1 81 ? 0.319 3.436 -8.466 1.00 87.62 81 VAL A O 1
ATOM 614 N N . ARG A 1 82 ? 0.394 1.473 -9.550 1.00 83.31 82 ARG A N 1
ATOM 615 C CA . ARG A 1 82 ? -0.795 0.923 -8.878 1.00 83.31 82 ARG A CA 1
ATOM 616 C C . ARG A 1 82 ? -0.431 0.081 -7.676 1.00 83.31 82 ARG A C 1
ATOM 618 O O . ARG A 1 82 ? -1.140 0.132 -6.679 1.00 83.31 82 ARG A O 1
ATOM 625 N N . SER A 1 83 ? 0.678 -0.645 -7.777 1.00 83.88 83 SER A N 1
ATOM 626 C CA . SER A 1 83 ? 1.178 -1.505 -6.718 1.00 83.88 83 SER A CA 1
ATOM 627 C C . SER A 1 83 ? 2.646 -1.237 -6.465 1.00 83.88 83 SER A C 1
ATOM 629 O O . SER A 1 83 ? 3.452 -1.208 -7.399 1.00 83.88 83 SER A O 1
ATOM 631 N N . PHE A 1 84 ? 2.964 -0.999 -5.201 1.00 84.50 84 PHE A N 1
ATOM 632 C CA . PHE A 1 84 ? 4.310 -0.858 -4.692 1.00 84.50 84 PHE A CA 1
ATOM 633 C C . PHE A 1 84 ? 4.464 -1.761 -3.475 1.00 84.50 84 PHE A C 1
ATOM 635 O O . PHE A 1 84 ? 3.773 -1.600 -2.470 1.00 84.50 84 PHE A O 1
ATOM 642 N N . ARG A 1 85 ? 5.398 -2.697 -3.558 1.00 79.50 85 ARG A N 1
ATOM 643 C CA . ARG A 1 85 ? 5.816 -3.540 -2.450 1.00 79.50 85 ARG A CA 1
ATOM 644 C C . ARG A 1 85 ? 7.306 -3.369 -2.269 1.00 79.50 85 ARG A C 1
ATOM 646 O O . ARG A 1 85 ? 8.054 -3.418 -3.244 1.00 79.50 85 ARG A O 1
ATOM 653 N N . ALA A 1 86 ? 7.745 -3.162 -1.043 1.00 76.50 86 ALA A N 1
ATOM 654 C CA . ALA A 1 86 ? 9.159 -3.194 -0.753 1.00 76.50 86 ALA A CA 1
ATOM 655 C C . ALA A 1 86 ? 9.411 -3.782 0.627 1.00 76.50 86 ALA A C 1
ATOM 657 O O . ALA A 1 86 ? 8.766 -3.403 1.594 1.00 76.50 86 ALA A O 1
ATOM 658 N N . GLY A 1 87 ? 10.341 -4.723 0.684 1.00 73.06 87 GLY A N 1
ATOM 659 C CA . GLY A 1 87 ? 10.814 -5.350 1.897 1.00 73.06 87 GLY A CA 1
ATOM 660 C C . GLY A 1 87 ? 12.290 -5.044 2.084 1.00 73.06 87 GLY A C 1
ATOM 661 O O . GLY A 1 87 ? 13.063 -5.136 1.128 1.00 73.06 87 GLY A O 1
ATOM 662 N N . TRP A 1 88 ? 12.717 -4.747 3.304 1.00 71.44 88 TRP A N 1
ATOM 663 C CA . TRP A 1 88 ? 14.131 -4.556 3.608 1.00 71.44 88 TRP A CA 1
ATOM 664 C C . TRP A 1 88 ? 14.513 -5.213 4.930 1.00 71.44 88 TRP A C 1
ATOM 666 O O . TRP A 1 88 ? 13.951 -4.924 5.986 1.00 71.44 88 TRP A O 1
ATOM 676 N N . ARG A 1 89 ? 15.536 -6.067 4.865 1.00 68.50 89 ARG A N 1
ATOM 677 C CA . ARG A 1 89 ? 16.139 -6.721 6.028 1.00 68.50 89 ARG A CA 1
ATOM 678 C C . ARG A 1 89 ? 17.503 -6.112 6.317 1.00 68.50 89 ARG A C 1
ATOM 680 O O . ARG A 1 89 ? 18.252 -5.834 5.380 1.00 68.50 89 ARG A O 1
ATOM 687 N N . PHE A 1 90 ? 17.829 -5.951 7.599 1.00 64.94 90 PHE A N 1
ATOM 688 C CA . PHE A 1 90 ? 19.126 -5.450 8.073 1.00 64.94 90 PHE A CA 1
ATOM 689 C C . PHE A 1 90 ? 19.493 -4.054 7.532 1.00 64.94 90 PHE A C 1
ATOM 691 O O . PHE A 1 90 ? 20.571 -3.857 6.959 1.00 64.94 90 PHE A O 1
ATOM 698 N N . ILE A 1 91 ? 18.597 -3.075 7.675 1.00 62.66 91 ILE A N 1
ATOM 699 C CA . ILE A 1 91 ? 18.866 -1.706 7.216 1.00 62.66 91 ILE A CA 1
ATOM 700 C C . ILE A 1 91 ? 19.807 -1.024 8.222 1.00 62.66 91 ILE A C 1
ATOM 702 O O . ILE A 1 91 ? 19.536 -1.020 9.419 1.00 62.66 91 ILE A O 1
ATOM 706 N N . PRO A 1 92 ? 20.907 -0.394 7.784 1.00 62.75 92 PRO A N 1
ATOM 707 C CA . PRO A 1 92 ? 21.715 0.428 8.679 1.00 62.75 92 PRO A CA 1
ATOM 708 C C . PRO A 1 92 ? 20.872 1.537 9.330 1.00 62.75 92 PRO A C 1
ATOM 710 O O . PRO A 1 92 ? 20.170 2.265 8.634 1.00 62.75 92 PRO A O 1
ATOM 713 N N . ARG A 1 93 ? 20.953 1.701 10.657 1.00 62.25 93 ARG A N 1
ATOM 714 C CA . ARG A 1 93 ? 20.126 2.661 11.428 1.00 62.25 93 ARG A CA 1
ATOM 715 C C . ARG A 1 93 ? 20.221 4.122 10.959 1.00 62.25 93 ARG A C 1
ATOM 717 O O . ARG A 1 93 ? 19.371 4.934 11.310 1.00 62.25 93 ARG A O 1
ATOM 724 N N . ASP A 1 94 ? 21.274 4.473 10.232 1.00 62.88 94 ASP A N 1
ATOM 725 C CA . ASP A 1 94 ? 21.567 5.801 9.694 1.00 62.88 94 ASP A CA 1
ATOM 726 C C . ASP A 1 94 ? 20.955 6.062 8.304 1.00 62.88 94 ASP A C 1
ATOM 728 O O . ASP A 1 94 ? 20.920 7.208 7.852 1.00 62.88 94 ASP A O 1
ATOM 732 N N . LYS A 1 95 ? 20.450 5.033 7.614 1.00 65.25 95 LYS A N 1
ATOM 733 C CA . LYS A 1 95 ? 19.858 5.158 6.275 1.00 65.25 95 LYS A CA 1
ATOM 734 C C . LYS A 1 95 ? 18.423 5.658 6.354 1.00 65.25 95 LYS A C 1
ATOM 736 O O . LYS A 1 95 ? 17.540 4.877 6.658 1.00 65.25 95 LYS A O 1
ATOM 741 N N . ASP A 1 96 ? 18.167 6.917 5.990 1.00 65.50 96 ASP A N 1
ATOM 742 C CA . ASP A 1 96 ? 16.794 7.419 5.859 1.00 65.50 96 ASP A CA 1
ATOM 743 C C . ASP A 1 96 ? 16.095 6.901 4.600 1.00 65.50 96 ASP A C 1
ATOM 745 O O . ASP A 1 96 ? 16.242 7.459 3.512 1.00 65.50 96 ASP A O 1
ATOM 749 N N . LEU A 1 97 ? 15.299 5.847 4.749 1.00 66.00 97 LEU A N 1
ATOM 750 C CA . LEU A 1 97 ? 14.533 5.283 3.644 1.00 66.00 97 LEU A CA 1
ATOM 751 C C . LEU A 1 97 ? 13.309 6.123 3.246 1.00 66.00 97 LEU A C 1
ATOM 753 O O . LEU A 1 97 ? 12.770 5.913 2.165 1.00 66.00 97 LEU A O 1
ATOM 757 N N . SER A 1 98 ? 12.889 7.103 4.056 1.00 62.50 98 SER A N 1
ATOM 758 C CA . SER A 1 98 ? 11.872 8.091 3.652 1.00 62.50 98 SER A CA 1
ATOM 759 C C . SER A 1 98 ? 12.448 9.246 2.827 1.00 62.50 98 SER A C 1
ATOM 761 O O . SER A 1 98 ? 11.700 10.054 2.269 1.00 62.50 98 SER A O 1
ATOM 763 N N . SER A 1 99 ? 13.778 9.326 2.725 1.00 66.62 99 SER A N 1
ATOM 764 C CA . SER A 1 99 ? 14.447 10.356 1.939 1.00 66.62 99 SER A CA 1
ATOM 765 C C . SER A 1 99 ? 14.221 10.162 0.435 1.00 66.62 99 SER A C 1
ATOM 767 O O . SER A 1 99 ? 13.988 9.060 -0.061 1.00 66.62 99 SER A O 1
ATOM 769 N N . GLY A 1 100 ? 14.270 11.263 -0.317 1.00 70.06 100 GLY A N 1
ATOM 770 C CA . GLY A 1 100 ? 14.210 11.227 -1.781 1.00 70.06 100 GLY A CA 1
ATOM 771 C C . GLY A 1 100 ? 12.817 11.357 -2.398 1.00 70.06 100 GLY A C 1
ATOM 772 O O . GLY A 1 100 ? 12.707 11.289 -3.615 1.00 70.06 100 GLY A O 1
ATOM 773 N N . GLY A 1 101 ? 11.764 11.587 -1.609 1.00 79.00 101 GLY A N 1
ATOM 774 C CA . GLY A 1 101 ? 10.466 12.009 -2.151 1.00 79.00 101 GLY A CA 1
ATOM 775 C C . GLY A 1 101 ? 9.638 10.903 -2.821 1.00 79.00 101 GLY A C 1
ATOM 776 O O . GLY A 1 101 ? 8.559 11.175 -3.346 1.00 79.00 101 GLY A O 1
ATOM 777 N N . TRP A 1 102 ? 10.128 9.660 -2.835 1.00 84.00 102 TRP A N 1
ATOM 778 C CA . TRP A 1 102 ? 9.507 8.570 -3.587 1.00 84.00 102 TRP A CA 1
ATOM 779 C C . TRP A 1 102 ? 8.112 8.220 -3.061 1.00 84.00 102 TRP A C 1
ATOM 781 O O . TRP A 1 102 ? 7.212 8.013 -3.863 1.00 84.00 102 TRP A O 1
ATOM 791 N N . LEU A 1 103 ? 7.889 8.240 -1.741 1.00 78.38 103 LEU A N 1
ATOM 792 C CA . LEU A 1 103 ? 6.562 8.020 -1.146 1.00 78.38 103 LEU A CA 1
ATOM 793 C C . LEU A 1 103 ? 5.551 9.093 -1.580 1.00 78.38 103 LEU A C 1
ATOM 795 O O . LEU A 1 103 ? 4.397 8.779 -1.870 1.00 78.38 103 LEU A O 1
ATOM 799 N N . GLN A 1 104 ? 5.980 10.355 -1.667 1.00 81.00 104 GLN A N 1
ATOM 800 C CA . GLN A 1 104 ? 5.155 11.447 -2.185 1.00 81.00 104 GLN A CA 1
ATOM 801 C C . GLN A 1 104 ? 4.849 11.242 -3.672 1.00 81.00 104 GLN A C 1
ATOM 803 O O . GLN A 1 104 ? 3.726 11.475 -4.110 1.00 81.00 104 GLN A O 1
ATOM 808 N N . GLU A 1 105 ? 5.827 10.773 -4.445 1.00 85.94 105 GLU A N 1
ATOM 809 C CA . GLU A 1 105 ? 5.652 10.506 -5.870 1.00 85.94 105 GLU A CA 1
ATOM 810 C C . GLU A 1 105 ? 4.722 9.309 -6.125 1.00 85.94 105 GLU A C 1
ATOM 812 O O . GLU A 1 105 ? 3.894 9.369 -7.034 1.00 85.94 105 GLU A O 1
ATOM 817 N N . LEU A 1 106 ? 4.779 8.260 -5.296 1.00 86.00 106 LEU A N 1
ATOM 818 C CA . LEU A 1 106 ? 3.811 7.159 -5.318 1.00 86.00 106 LEU A CA 1
ATOM 819 C C . LEU A 1 106 ? 2.389 7.667 -5.062 1.00 86.00 106 LEU A C 1
ATOM 821 O O . LEU A 1 106 ? 1.474 7.352 -5.824 1.00 86.00 106 LEU A O 1
ATOM 825 N N . ALA A 1 107 ? 2.218 8.506 -4.038 1.00 80.62 107 ALA A N 1
ATOM 826 C CA . ALA A 1 107 ? 0.934 9.124 -3.728 1.00 80.62 107 ALA A CA 1
ATOM 827 C C . ALA A 1 107 ? 0.422 9.984 -4.897 1.00 80.62 107 ALA A C 1
ATOM 829 O O . ALA A 1 107 ? -0.733 9.858 -5.305 1.00 80.62 107 ALA A O 1
ATOM 830 N N . ARG A 1 108 ? 1.300 10.799 -5.501 1.00 84.81 108 ARG A N 1
ATOM 831 C CA . ARG A 1 108 ? 0.988 11.642 -6.668 1.00 84.81 108 ARG A CA 1
ATOM 832 C C . ARG A 1 108 ? 0.559 10.820 -7.885 1.00 84.81 108 ARG A C 1
ATOM 834 O O . ARG A 1 108 ? -0.253 11.284 -8.682 1.00 84.81 108 ARG A O 1
ATOM 841 N N . ARG A 1 109 ? 1.107 9.614 -8.045 1.00 85.44 109 ARG A N 1
ATOM 842 C CA . ARG A 1 109 ? 0.802 8.694 -9.155 1.00 85.44 109 ARG A CA 1
ATOM 843 C C . ARG A 1 109 ? -0.405 7.799 -8.908 1.00 85.44 109 ARG A C 1
ATOM 845 O O . ARG A 1 109 ? -0.710 6.973 -9.768 1.00 85.44 109 ARG A O 1
ATOM 852 N N . GLY A 1 110 ? -1.092 7.986 -7.785 1.00 81.50 110 GLY A N 1
ATOM 853 C CA . GLY A 1 110 ? -2.317 7.271 -7.475 1.00 81.50 110 GLY A CA 1
ATOM 854 C C . GLY A 1 110 ? -2.076 5.806 -7.123 1.00 81.50 110 GLY A C 1
ATOM 855 O O . GLY A 1 110 ? -2.770 4.934 -7.646 1.00 81.50 110 GLY A O 1
ATOM 856 N N . VAL A 1 111 ? -1.097 5.535 -6.254 1.00 84.25 111 VAL A N 1
ATOM 857 C CA . VAL A 1 111 ? -0.897 4.189 -5.704 1.00 84.25 111 VAL A CA 1
ATOM 858 C C . VAL A 1 111 ? -2.178 3.668 -5.059 1.00 84.25 111 VAL A C 1
ATOM 860 O O . VAL A 1 111 ? -2.868 4.380 -4.330 1.00 84.25 111 VAL A O 1
ATOM 863 N N . GLU A 1 112 ? -2.537 2.433 -5.401 1.00 80.69 112 GLU A N 1
ATOM 864 C CA . GLU A 1 112 ? -3.700 1.737 -4.849 1.00 80.69 112 GLU A CA 1
ATOM 865 C C . GLU A 1 112 ? -3.266 0.760 -3.757 1.00 80.69 112 GLU A C 1
ATOM 867 O O . GLU A 1 112 ? -3.959 0.576 -2.760 1.00 80.69 112 GLU A O 1
ATOM 872 N N . GLU A 1 113 ? -2.088 0.172 -3.936 1.00 78.31 113 GLU A N 1
ATOM 873 C CA . GLU A 1 113 ? -1.550 -0.912 -3.135 1.00 78.31 113 GLU A CA 1
ATOM 874 C C . GLU A 1 113 ? -0.137 -0.544 -2.682 1.00 78.31 113 GLU A C 1
ATOM 876 O O . GLU A 1 113 ? 0.773 -0.477 -3.509 1.00 78.31 113 GLU A O 1
ATOM 881 N N . LEU A 1 114 ? 0.060 -0.279 -1.389 1.00 79.50 114 LEU A N 1
ATOM 882 C CA . LEU A 1 114 ? 1.373 0.064 -0.837 1.00 79.50 114 LEU A CA 1
ATOM 883 C C . LEU A 1 114 ? 1.715 -0.843 0.337 1.00 79.50 114 LEU A C 1
ATOM 885 O O . LEU A 1 114 ? 1.127 -0.675 1.396 1.00 79.50 114 LEU A O 1
ATOM 889 N N . SER A 1 115 ? 2.695 -1.729 0.166 1.00 76.50 115 SER A N 1
ATOM 890 C CA . SER A 1 115 ? 3.180 -2.651 1.199 1.00 76.50 115 SER A CA 1
ATOM 891 C C . SER A 1 115 ? 4.648 -2.399 1.517 1.00 76.50 115 SER A C 1
ATOM 893 O O . SER A 1 115 ? 5.473 -2.395 0.600 1.00 76.50 115 SER A O 1
ATOM 895 N N . LEU A 1 116 ? 4.977 -2.187 2.792 1.00 74.31 116 LEU A N 1
ATOM 896 C CA . LEU A 1 116 ? 6.344 -1.896 3.217 1.00 74.31 116 LEU A CA 1
ATOM 897 C C . LEU A 1 116 ? 6.775 -2.785 4.399 1.00 74.31 116 LEU A C 1
ATOM 899 O O . LEU A 1 116 ? 6.449 -2.494 5.540 1.00 74.31 116 LEU A O 1
ATOM 903 N N . ASP A 1 117 ? 7.540 -3.837 4.115 1.00 69.81 117 ASP A N 1
ATOM 904 C CA . ASP A 1 117 ? 8.005 -4.836 5.092 1.00 69.81 117 ASP A CA 1
ATOM 905 C C . ASP A 1 117 ? 9.408 -4.471 5.620 1.00 69.81 117 ASP A C 1
ATOM 907 O O . ASP A 1 117 ? 10.368 -4.319 4.854 1.00 69.81 117 ASP A O 1
ATOM 911 N N . PHE A 1 118 ? 9.553 -4.307 6.936 1.00 64.56 118 PHE A N 1
ATOM 912 C CA . PHE A 1 118 ? 10.821 -3.934 7.566 1.00 64.56 118 PHE A CA 1
ATOM 913 C C . PHE A 1 118 ? 11.165 -4.814 8.754 1.00 64.56 118 PHE A C 1
ATOM 915 O O . PHE A 1 118 ? 10.337 -5.078 9.620 1.00 64.56 118 PHE A O 1
ATOM 922 N N . ASP A 1 119 ? 12.445 -5.166 8.866 1.00 60.09 119 ASP A N 1
ATOM 923 C CA . ASP A 1 119 ? 12.932 -5.920 10.018 1.00 60.09 119 ASP A CA 1
ATOM 924 C C . ASP A 1 119 ? 12.900 -5.085 11.321 1.00 60.09 119 ASP A C 1
ATOM 926 O O . ASP A 1 119 ? 13.177 -3.878 11.334 1.00 60.09 119 ASP A O 1
ATOM 930 N N . PHE A 1 120 ? 12.595 -5.758 12.437 1.00 51.03 120 PHE A N 1
ATOM 931 C CA . PHE A 1 120 ? 12.118 -5.229 13.732 1.00 51.03 120 PHE A CA 1
ATOM 932 C C . PHE A 1 120 ? 12.975 -4.135 14.404 1.00 51.03 120 PHE A C 1
ATOM 934 O O . PHE A 1 120 ? 12.553 -3.517 15.388 1.00 51.03 120 PHE A O 1
ATOM 941 N N . HIS A 1 121 ? 14.195 -3.901 13.926 1.00 53.22 121 HIS A N 1
ATOM 942 C CA . HIS A 1 121 ? 15.202 -3.098 14.620 1.00 53.22 121 HIS A CA 1
ATOM 943 C C . HIS A 1 121 ? 15.586 -1.798 13.911 1.00 53.22 121 HIS A C 1
ATOM 945 O O . HIS A 1 121 ? 16.217 -0.952 14.557 1.00 53.22 121 HIS A O 1
ATOM 951 N N . ASP A 1 122 ? 15.175 -1.607 12.653 1.00 50.66 122 ASP A N 1
ATOM 952 C CA . ASP A 1 122 ? 15.906 -0.690 11.773 1.00 50.66 122 ASP A CA 1
ATOM 953 C C . ASP A 1 122 ? 15.083 0.452 11.163 1.00 50.66 122 ASP A C 1
ATOM 955 O O . ASP A 1 122 ? 15.668 1.416 10.673 1.00 50.66 122 ASP A O 1
ATOM 959 N N . TRP A 1 123 ? 13.747 0.430 11.237 1.00 55.12 123 TRP A N 1
ATOM 960 C CA . TRP A 1 123 ? 12.962 1.550 10.711 1.00 55.12 123 TRP A CA 1
ATOM 961 C C . TRP A 1 123 ? 12.716 2.650 11.751 1.00 55.12 123 TRP A C 1
ATOM 963 O O . TRP A 1 123 ? 12.051 2.452 12.774 1.00 55.12 123 TRP A O 1
ATOM 973 N N . HIS A 1 124 ? 13.198 3.855 11.447 1.00 53.88 124 HIS A N 1
ATOM 974 C CA . HIS A 1 124 ? 12.952 5.081 12.217 1.00 53.88 124 HIS A CA 1
ATOM 975 C C . HIS A 1 124 ? 12.354 6.221 11.368 1.00 53.88 124 HIS A C 1
ATOM 977 O O . HIS A 1 124 ? 12.307 7.368 11.819 1.00 53.88 124 HIS A O 1
ATOM 983 N N . HIS A 1 125 ? 11.916 5.941 10.137 1.00 56.72 125 HIS A N 1
ATOM 984 C CA . HIS A 1 125 ? 11.599 6.977 9.147 1.00 56.72 125 HIS A CA 1
ATOM 985 C C . HIS A 1 125 ? 10.126 7.374 9.140 1.00 56.72 125 HIS A C 1
ATOM 987 O O . HIS A 1 125 ? 9.256 6.627 9.582 1.00 56.72 125 HIS A O 1
ATOM 993 N N . ARG A 1 126 ? 9.837 8.580 8.646 1.00 56.19 126 ARG A N 1
ATOM 994 C CA . ARG A 1 126 ? 8.487 9.151 8.667 1.00 56.19 126 ARG A CA 1
ATOM 995 C C . ARG A 1 126 ? 7.715 8.758 7.413 1.00 56.19 126 ARG A C 1
ATOM 997 O O . ARG A 1 126 ? 8.208 8.940 6.305 1.00 56.19 126 ARG A O 1
ATOM 1004 N N . ILE A 1 127 ? 6.476 8.307 7.588 1.00 63.75 127 ILE A N 1
ATOM 1005 C CA . ILE A 1 127 ? 5.528 8.198 6.478 1.00 63.75 127 ILE A CA 1
ATOM 1006 C C . ILE A 1 127 ? 4.980 9.601 6.185 1.00 63.75 127 ILE A C 1
ATOM 1008 O O . ILE A 1 127 ? 4.505 10.267 7.111 1.00 63.75 127 ILE A O 1
ATOM 1012 N N . PRO A 1 128 ? 5.062 10.092 4.937 1.00 62.91 128 PRO A N 1
ATOM 1013 C CA . PRO A 1 128 ? 4.558 11.411 4.602 1.00 62.91 128 PRO A CA 1
ATOM 1014 C C . PRO A 1 128 ? 3.032 11.435 4.632 1.00 62.91 128 PRO A C 1
ATOM 1016 O O . PRO A 1 128 ? 2.373 10.533 4.123 1.00 62.91 128 PRO A O 1
ATOM 1019 N N . VAL A 1 129 ? 2.473 12.515 5.180 1.00 59.84 129 VAL A N 1
ATOM 1020 C CA . VAL A 1 129 ? 1.017 12.700 5.307 1.00 59.84 129 VAL A CA 1
ATOM 1021 C C . VAL A 1 129 ? 0.314 12.652 3.945 1.00 59.84 129 VAL A C 1
ATOM 1023 O O . VAL A 1 129 ? -0.771 12.093 3.841 1.00 59.84 129 VAL A O 1
ATOM 1026 N N . SER A 1 130 ? 0.985 13.114 2.885 1.00 62.25 130 SER A N 1
ATOM 1027 C CA . SER A 1 130 ? 0.481 13.086 1.505 1.00 62.25 130 SER A CA 1
ATOM 1028 C C . SER A 1 130 ? 0.111 11.691 0.998 1.00 62.25 130 SER A C 1
ATOM 1030 O O . SER A 1 130 ? -0.643 11.568 0.040 1.00 62.25 130 SER A O 1
ATOM 1032 N N . LEU A 1 131 ? 0.655 10.631 1.602 1.00 67.75 131 LEU A N 1
ATOM 1033 C CA . LEU A 1 131 ? 0.272 9.264 1.271 1.00 67.75 131 LEU A CA 1
ATOM 1034 C C . LEU A 1 131 ? -1.174 8.965 1.688 1.00 67.75 131 LEU A C 1
ATOM 1036 O O . LEU A 1 131 ? -1.880 8.258 0.979 1.00 67.75 131 LEU A O 1
ATOM 1040 N N . PHE A 1 132 ? -1.632 9.549 2.795 1.00 62.66 132 PHE A N 1
ATOM 1041 C CA . PHE A 1 132 ? -3.021 9.446 3.239 1.00 62.66 132 PHE A CA 1
ATOM 1042 C C . PHE A 1 132 ? -3.945 10.371 2.440 1.00 62.66 132 PHE A C 1
ATOM 1044 O O . PHE A 1 132 ? -5.130 10.079 2.319 1.00 62.66 132 PHE A O 1
ATOM 1051 N N . ASP A 1 133 ? -3.398 11.420 1.814 1.00 62.62 133 ASP A N 1
ATOM 1052 C CA . ASP A 1 133 ? -4.123 12.244 0.837 1.00 62.62 133 ASP A CA 1
ATOM 1053 C C . ASP A 1 133 ? -4.397 11.515 -0.491 1.00 62.62 133 ASP A C 1
ATOM 1055 O O . ASP A 1 133 ? -5.156 11.996 -1.337 1.00 62.62 133 ASP A O 1
ATOM 1059 N N . CYS A 1 134 ? -3.801 10.336 -0.687 1.00 66.94 134 CYS A N 1
ATOM 1060 C CA . CYS A 1 134 ? -3.961 9.536 -1.890 1.00 66.94 134 CYS A CA 1
ATOM 1061 C C . CYS A 1 134 ? -5.346 8.862 -1.924 1.00 66.94 134 CYS A C 1
ATOM 1063 O O . CYS A 1 134 ? -5.578 7.821 -1.312 1.00 66.94 134 CYS A O 1
ATOM 1065 N N . SER A 1 135 ? -6.280 9.442 -2.682 1.00 67.69 135 SER A N 1
ATOM 1066 C CA . SER A 1 135 ? -7.668 8.956 -2.789 1.00 67.69 135 SER A CA 1
ATOM 1067 C C . SER A 1 135 ? -7.814 7.586 -3.462 1.00 67.69 135 SER A C 1
ATOM 1069 O O . SER A 1 135 ? -8.852 6.933 -3.324 1.00 67.69 135 SER A O 1
ATOM 1071 N N . SER A 1 136 ? -6.789 7.145 -4.192 1.00 69.00 136 SER A N 1
ATOM 1072 C CA . SER A 1 136 ? -6.730 5.830 -4.828 1.00 69.00 136 SER A CA 1
ATOM 1073 C C . SER A 1 136 ? -6.260 4.723 -3.892 1.00 69.00 136 SER A C 1
ATOM 1075 O O . SER A 1 136 ? -6.445 3.561 -4.243 1.00 69.00 136 SER A O 1
ATOM 1077 N N . LEU A 1 137 ? -5.666 5.051 -2.739 1.00 71.94 137 LEU A N 1
ATOM 1078 C CA . LEU A 1 137 ? -5.078 4.071 -1.832 1.00 71.94 137 LEU A CA 1
ATOM 1079 C C . LEU A 1 137 ? -6.173 3.173 -1.235 1.00 71.94 137 LEU A C 1
ATOM 1081 O O . LEU A 1 137 ? -7.090 3.649 -0.564 1.00 71.94 137 LEU A O 1
ATOM 1085 N N . LYS A 1 138 ? -6.080 1.868 -1.502 1.00 71.31 138 LYS A N 1
ATOM 1086 C CA . LYS A 1 138 ? -7.043 0.836 -1.087 1.00 71.31 138 LYS A CA 1
ATOM 1087 C C . LYS A 1 138 ? -6.506 -0.025 0.042 1.00 71.31 138 LYS A C 1
ATOM 1089 O O . LYS A 1 138 ? -7.268 -0.349 0.957 1.00 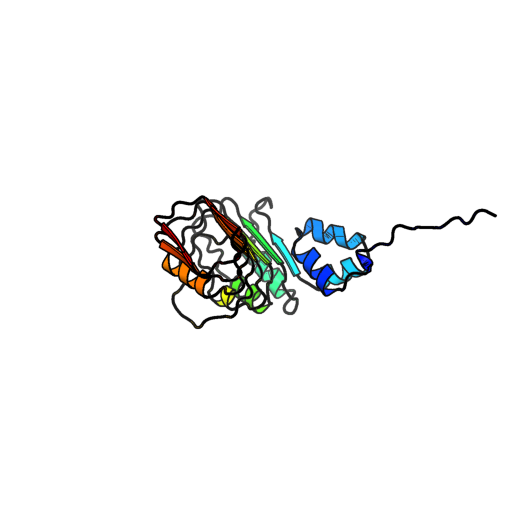71.31 138 LYS A O 1
ATOM 1094 N N . ARG A 1 139 ? -5.219 -0.382 -0.015 1.00 68.81 139 ARG A N 1
ATOM 1095 C CA . ARG A 1 139 ? -4.567 -1.177 1.028 1.00 68.81 139 ARG A CA 1
ATOM 1096 C C . ARG A 1 139 ? -3.218 -0.605 1.423 1.00 68.81 139 ARG A C 1
ATOM 1098 O O . ARG A 1 139 ? -2.413 -0.212 0.575 1.00 68.81 139 ARG A O 1
ATOM 1105 N N . LEU A 1 140 ? -2.985 -0.633 2.729 1.00 68.50 140 LEU A N 1
ATOM 1106 C CA . LEU A 1 140 ? -1.722 -0.279 3.357 1.00 68.50 140 LEU A CA 1
ATOM 1107 C C . LEU A 1 140 ? -1.289 -1.430 4.279 1.00 68.50 140 LEU A C 1
ATOM 1109 O O . LEU A 1 140 ? -1.662 -1.414 5.456 1.00 68.50 140 LEU A O 1
ATOM 1113 N N . PRO A 1 141 ? -0.582 -2.456 3.763 1.00 56.22 141 PRO A N 1
ATOM 1114 C CA . PRO A 1 141 ? 0.030 -3.466 4.603 1.00 56.22 141 PRO A CA 1
ATOM 1115 C C . PRO A 1 141 ? 1.364 -2.973 5.146 1.00 56.22 141 PRO A C 1
ATOM 1117 O O . PRO A 1 141 ? 2.259 -2.618 4.378 1.00 56.22 141 PRO A O 1
ATOM 1120 N N . ASP A 1 142 ? 1.485 -3.036 6.462 1.00 55.09 142 ASP A N 1
ATOM 1121 C CA . ASP A 1 142 ? 2.711 -2.847 7.216 1.00 55.09 142 ASP A CA 1
ATOM 1122 C C . ASP A 1 142 ? 3.235 -1.396 7.175 1.00 55.09 142 ASP A C 1
ATOM 1124 O O . ASP A 1 142 ? 3.852 -0.902 6.228 1.00 55.09 142 ASP A O 1
ATOM 1128 N N . VAL A 1 143 ? 2.885 -0.647 8.221 1.00 51.84 143 VAL A N 1
ATOM 1129 C CA . VAL A 1 143 ? 3.305 0.742 8.427 1.00 51.84 143 VAL A CA 1
ATOM 1130 C C . VAL A 1 143 ? 4.413 0.714 9.455 1.00 51.84 143 VAL A C 1
ATOM 1132 O O . VAL A 1 143 ? 4.120 0.579 10.632 1.00 51.84 143 VAL A O 1
ATOM 1135 N N . PRO A 1 144 ? 5.681 0.914 9.110 1.00 46.91 144 PRO A N 1
ATOM 1136 C CA . PRO A 1 144 ? 6.717 0.862 10.123 1.00 46.91 144 PRO A CA 1
ATOM 1137 C C . PRO A 1 144 ? 6.665 2.054 11.092 1.00 46.91 144 PRO A C 1
ATOM 1139 O O . PRO A 1 144 ? 5.956 3.043 10.901 1.00 46.91 144 PRO A O 1
ATOM 1142 N N . LYS A 1 145 ? 7.474 1.944 12.151 1.00 41.06 145 LYS A N 1
ATOM 1143 C CA . LYS A 1 145 ? 7.632 2.821 13.326 1.00 41.06 145 LYS A CA 1
ATOM 1144 C C . LYS A 1 145 ? 7.755 4.329 13.010 1.00 41.06 145 LYS A C 1
ATOM 1146 O O . LYS A 1 145 ? 8.826 4.918 13.147 1.00 41.06 145 LYS A O 1
ATOM 1151 N N . ALA A 1 146 ? 6.659 4.980 12.633 1.00 42.28 146 ALA A N 1
ATOM 1152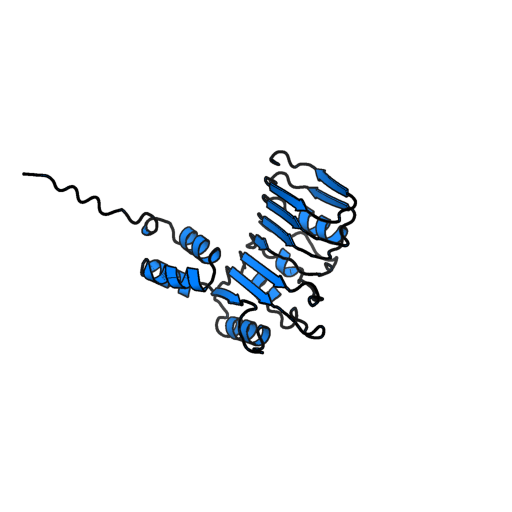 C CA . ALA A 1 146 ? 6.619 6.389 12.266 1.00 42.28 146 ALA A CA 1
ATOM 1153 C C . ALA A 1 146 ? 5.564 7.138 13.088 1.00 42.28 146 ALA A C 1
ATOM 1155 O O . ALA A 1 146 ? 4.373 6.834 13.054 1.00 42.28 146 ALA A O 1
ATOM 1156 N N . GLY A 1 147 ? 6.001 8.160 13.825 1.00 43.19 147 GLY A N 1
ATOM 1157 C CA . GLY A 1 147 ? 5.092 9.141 14.413 1.00 43.19 147 GLY A CA 1
ATOM 1158 C C . GLY A 1 147 ? 4.485 10.018 13.318 1.00 43.19 147 GLY A C 1
ATOM 1159 O O . GLY A 1 147 ? 5.207 10.521 12.457 1.00 43.19 147 GLY A O 1
ATOM 1160 N N . PHE A 1 148 ? 3.169 10.203 13.360 1.00 48.81 148 PHE A N 1
ATOM 1161 C CA . PHE A 1 148 ? 2.440 10.991 12.372 1.00 48.81 148 PHE A CA 1
ATOM 1162 C C . PHE A 1 148 ? 2.645 12.474 12.680 1.00 48.81 148 PHE A C 1
ATOM 1164 O O . PHE A 1 148 ? 2.574 12.890 13.840 1.00 48.81 148 PHE A O 1
ATOM 1171 N N . GLY A 1 149 ? 2.905 13.276 11.649 1.00 43.81 149 GLY A N 1
ATOM 1172 C CA . GLY A 1 149 ? 2.891 14.730 11.769 1.00 43.81 149 GLY A CA 1
ATOM 1173 C C . GLY A 1 149 ? 1.455 15.208 11.951 1.00 43.81 149 GLY A C 1
ATOM 1174 O O . GLY A 1 149 ? 0.616 14.984 11.086 1.00 43.81 149 GLY A O 1
ATOM 1175 N N . ALA A 1 150 ? 1.162 15.840 13.085 1.00 36.69 150 ALA A N 1
ATOM 1176 C CA . ALA A 1 150 ? -0.143 16.417 13.373 1.00 36.69 150 ALA A CA 1
ATOM 1177 C C . ALA A 1 150 ? -0.296 17.760 12.648 1.00 36.69 150 ALA A C 1
ATOM 1179 O O . ALA A 1 150 ? -0.085 18.811 13.244 1.00 36.69 150 ALA A O 1
ATOM 1180 N N . ALA A 1 151 ? -0.611 17.737 11.358 1.00 38.22 151 ALA A N 1
ATOM 1181 C CA . ALA A 1 151 ? -1.152 18.895 10.659 1.00 38.22 151 ALA A CA 1
ATOM 1182 C C . ALA A 1 151 ? -1.718 18.456 9.309 1.00 38.22 151 ALA A C 1
ATOM 1184 O O . ALA A 1 151 ? -1.034 17.763 8.563 1.00 38.22 151 ALA A O 1
ATOM 1185 N N . HIS A 1 152 ? -2.918 18.956 9.014 1.00 39.03 152 HIS A N 1
ATOM 1186 C CA . HIS A 1 152 ? -3.611 19.006 7.721 1.00 39.03 152 HIS A CA 1
ATOM 1187 C C . HIS A 1 152 ? -4.899 18.177 7.591 1.00 39.03 152 HIS A C 1
ATOM 1189 O O . HIS A 1 152 ? -5.150 17.214 8.309 1.00 39.03 152 HIS A O 1
ATOM 1195 N N . SER A 1 153 ? -5.764 18.748 6.749 1.00 37.78 153 SER A N 1
ATOM 1196 C CA . SER A 1 153 ? -7.190 18.501 6.516 1.00 37.78 153 SER A CA 1
ATOM 1197 C C . SER A 1 153 ? -7.516 17.073 6.078 1.00 37.78 153 SER A C 1
ATOM 1199 O O . SER A 1 153 ? -6.661 16.440 5.474 1.00 37.78 153 SER A O 1
ATOM 1201 N N . PRO A 1 154 ? -8.752 16.595 6.313 1.00 41.75 154 PRO A N 1
ATOM 1202 C CA . PRO A 1 154 ? -9.121 15.196 6.124 1.00 41.75 154 PRO A CA 1
ATOM 1203 C C . PRO A 1 154 ? -9.161 14.798 4.637 1.00 41.75 154 PRO A C 1
ATOM 1205 O O . PRO A 1 154 ? -9.969 15.359 3.889 1.00 41.75 154 PRO A O 1
ATOM 1208 N N . PRO A 1 155 ? -8.360 13.823 4.182 1.00 46.31 155 PRO A N 1
ATOM 1209 C CA . PRO A 1 155 ? -8.538 13.233 2.867 1.00 46.31 155 PRO A CA 1
ATOM 1210 C C . PRO A 1 155 ? -9.548 12.081 2.900 1.00 46.31 155 PRO A C 1
ATOM 1212 O O . PRO A 1 155 ? -9.575 11.264 3.817 1.00 46.31 155 PRO A O 1
ATOM 1215 N N . GLN A 1 156 ? -10.377 11.990 1.858 1.00 52.84 156 GLN A N 1
ATOM 1216 C CA . GLN A 1 156 ? -11.304 10.876 1.622 1.00 52.84 156 GLN A CA 1
ATOM 1217 C C . GLN A 1 156 ? -10.542 9.651 1.095 1.00 52.84 156 GLN A C 1
ATOM 1219 O O . GLN A 1 156 ? -10.714 9.241 -0.055 1.00 52.84 156 GLN A O 1
ATOM 1224 N N . ALA A 1 157 ? -9.663 9.082 1.917 1.00 56.59 157 ALA A N 1
ATOM 1225 C CA . ALA A 1 157 ? -8.999 7.835 1.576 1.00 56.59 157 ALA A CA 1
ATOM 1226 C C . ALA A 1 157 ? -10.042 6.705 1.542 1.00 56.59 157 ALA A C 1
ATOM 1228 O O . ALA A 1 157 ? -10.725 6.434 2.531 1.00 56.59 157 ALA A O 1
ATOM 1229 N N . ARG A 1 158 ? -10.163 6.018 0.400 1.00 66.94 158 ARG A N 1
ATOM 1230 C CA . ARG A 1 158 ? -10.971 4.794 0.246 1.00 66.94 158 ARG A CA 1
ATOM 1231 C C . ARG A 1 158 ? -10.229 3.563 0.778 1.00 66.94 158 ARG A C 1
ATOM 1233 O O . ARG A 1 158 ? -10.317 2.487 0.192 1.00 66.94 158 ARG A O 1
ATOM 1240 N N . LEU A 1 159 ? -9.493 3.734 1.874 1.00 71.50 159 LEU A N 1
ATOM 1241 C CA . LEU A 1 159 ? -8.771 2.656 2.533 1.00 71.50 159 LEU A CA 1
ATOM 1242 C C . LEU A 1 159 ? -9.785 1.637 3.047 1.00 71.50 159 LEU A C 1
ATOM 1244 O O . LEU A 1 159 ? -10.546 1.915 3.973 1.00 71.50 159 LEU A O 1
ATOM 1248 N N . THR A 1 160 ? -9.798 0.467 2.415 1.00 74.31 160 THR A N 1
ATOM 1249 C CA . THR A 1 160 ? -10.659 -0.660 2.787 1.00 74.31 160 THR A CA 1
ATOM 1250 C C . THR A 1 160 ? -9.935 -1.643 3.693 1.00 74.31 160 THR A C 1
ATOM 1252 O O . THR A 1 160 ? -10.585 -2.363 4.445 1.00 74.31 160 THR A O 1
ATOM 1255 N N . GLU A 1 161 ? -8.603 -1.679 3.644 1.00 76.19 161 GLU A N 1
ATOM 1256 C CA . GLU A 1 161 ? -7.793 -2.592 4.446 1.00 76.19 161 GLU A CA 1
ATOM 1257 C C . GLU A 1 161 ? -6.544 -1.890 4.985 1.00 76.19 161 GLU A C 1
ATOM 1259 O O . GLU A 1 161 ? -5.792 -1.256 4.239 1.00 76.19 161 GLU A O 1
ATOM 1264 N N . ILE A 1 162 ? -6.342 -2.003 6.295 1.00 75.38 162 ILE A N 1
ATOM 1265 C CA . ILE A 1 162 ? -5.162 -1.518 7.012 1.00 75.38 162 ILE A CA 1
ATOM 1266 C C . ILE A 1 162 ? -4.598 -2.696 7.800 1.00 75.38 162 ILE A C 1
ATOM 1268 O O . ILE A 1 162 ? -5.320 -3.316 8.579 1.00 75.38 162 ILE A O 1
ATOM 1272 N N . GLU A 1 163 ? -3.311 -2.970 7.628 1.00 74.06 163 GLU A N 1
ATOM 1273 C CA . GLU A 1 163 ? -2.582 -3.984 8.391 1.00 74.06 163 GLU A CA 1
ATOM 1274 C C . GLU A 1 163 ? -1.358 -3.321 9.026 1.00 74.06 163 GLU A C 1
ATOM 1276 O O . GLU A 1 163 ? -0.557 -2.679 8.350 1.00 74.06 163 GLU A O 1
ATOM 1281 N N . LEU A 1 164 ? -1.280 -3.380 10.354 1.00 70.75 164 LEU A N 1
ATOM 1282 C CA . LEU A 1 164 ? -0.249 -2.753 11.172 1.00 70.75 164 LEU A CA 1
ATOM 1283 C C . LEU A 1 164 ? 0.457 -3.843 11.973 1.00 70.75 164 LEU A C 1
ATOM 1285 O O . LEU A 1 164 ? 0.003 -4.195 13.063 1.00 70.75 164 LEU A O 1
ATOM 1289 N N . ASP A 1 165 ? 1.590 -4.318 11.468 1.00 66.81 165 ASP A N 1
ATOM 1290 C CA . ASP A 1 165 ? 2.343 -5.402 12.090 1.00 66.81 165 ASP A CA 1
ATOM 1291 C C . ASP A 1 165 ? 3.614 -4.870 12.753 1.00 66.81 165 ASP A C 1
ATOM 1293 O O . ASP A 1 165 ? 4.422 -4.162 12.168 1.00 66.81 165 ASP A O 1
ATOM 1297 N N . TRP A 1 166 ? 3.771 -5.156 14.044 1.00 59.81 166 TRP A N 1
ATOM 1298 C CA . TRP A 1 166 ? 4.942 -4.820 14.859 1.00 59.81 166 TRP A CA 1
ATOM 1299 C C . TRP A 1 166 ? 5.342 -3.334 14.845 1.00 59.81 166 TRP A C 1
ATOM 1301 O O . TRP A 1 166 ? 6.497 -2.949 15.051 1.00 59.81 166 TRP A O 1
ATOM 1311 N N . VAL A 1 167 ? 4.344 -2.466 14.686 1.00 58.56 167 VAL A N 1
ATOM 1312 C CA . VAL A 1 167 ? 4.504 -1.014 14.551 1.00 58.56 167 VAL A CA 1
ATOM 1313 C C . VAL A 1 167 ? 4.559 -0.321 15.911 1.00 58.56 167 VAL A C 1
ATOM 1315 O O . VAL A 1 167 ? 3.688 -0.537 16.751 1.00 58.56 167 VAL A O 1
ATOM 1318 N N . ALA A 1 168 ? 5.497 0.613 16.135 1.00 56.78 168 ALA A N 1
ATOM 1319 C CA . ALA A 1 168 ? 5.334 1.589 17.226 1.00 56.78 168 ALA A CA 1
ATOM 1320 C C . ALA A 1 168 ? 4.740 2.902 16.712 1.00 56.78 168 ALA A C 1
ATOM 1322 O O . ALA A 1 168 ? 5.434 3.720 16.104 1.00 56.78 168 ALA A O 1
ATOM 1323 N N . ILE A 1 169 ? 3.465 3.111 17.014 1.00 61.88 169 ILE A N 1
ATOM 1324 C CA . ILE A 1 169 ? 2.638 4.227 16.557 1.00 61.88 169 ILE A CA 1
ATOM 1325 C C . ILE A 1 169 ? 1.882 4.791 17.763 1.00 61.88 169 ILE A C 1
ATOM 1327 O O . ILE A 1 169 ? 1.487 4.063 18.669 1.00 61.88 169 ILE A O 1
ATOM 1331 N N . SER A 1 170 ? 1.735 6.116 17.841 1.00 67.50 170 SER A N 1
ATOM 1332 C CA . SER A 1 170 ? 1.010 6.712 18.967 1.00 67.50 170 SER A CA 1
ATOM 1333 C C . SER A 1 170 ? -0.491 6.445 18.844 1.00 67.50 170 SER A C 1
ATOM 1335 O O . SER A 1 170 ? -1.040 6.486 17.744 1.00 67.50 170 SER A O 1
ATOM 1337 N N . ALA A 1 171 ? -1.183 6.265 19.971 1.00 70.75 171 ALA A N 1
ATOM 1338 C CA . ALA A 1 171 ? -2.644 6.156 19.984 1.00 70.75 171 ALA A CA 1
ATOM 1339 C C . ALA A 1 171 ? -3.340 7.327 19.259 1.00 70.75 171 ALA A C 1
ATOM 1341 O O . ALA A 1 171 ? -4.318 7.120 18.550 1.00 70.75 171 ALA A O 1
ATOM 1342 N N . ALA A 1 172 ? -2.814 8.552 19.385 1.00 67.69 172 ALA A N 1
ATOM 1343 C CA . ALA A 1 172 ? -3.351 9.724 18.691 1.00 67.69 172 ALA A CA 1
ATOM 1344 C C . ALA A 1 172 ? -3.251 9.585 17.166 1.00 67.69 172 ALA A C 1
ATOM 1346 O O . ALA A 1 172 ? -4.189 9.922 16.454 1.00 67.69 172 ALA A O 1
ATOM 1347 N N . SER A 1 173 ? -2.136 9.046 16.679 1.00 66.94 173 SER A N 1
ATOM 1348 C CA . SER A 1 173 ? -1.905 8.797 15.261 1.00 66.94 173 SER A CA 1
ATOM 1349 C C . SER A 1 173 ? -2.799 7.695 14.696 1.00 66.94 173 SER A C 1
ATOM 1351 O O . SER A 1 173 ? -3.378 7.886 13.632 1.00 66.94 173 SER A O 1
ATOM 1353 N N . VAL A 1 174 ? -2.946 6.577 15.420 1.00 71.88 174 VAL A N 1
ATOM 1354 C CA . VAL A 1 174 ? -3.869 5.495 15.038 1.00 71.88 174 VAL A CA 1
ATOM 1355 C C . VAL A 1 174 ? -5.295 6.034 14.984 1.00 71.88 174 VAL A C 1
ATOM 1357 O O . VAL A 1 174 ? -5.975 5.873 13.981 1.00 71.88 174 VAL A O 1
ATOM 1360 N N . ASN A 1 175 ? -5.738 6.728 16.036 1.00 74.69 175 ASN A N 1
ATOM 1361 C CA . ASN A 1 175 ? -7.097 7.266 16.106 1.00 74.69 175 ASN A CA 1
ATOM 1362 C C . ASN A 1 175 ? -7.339 8.310 15.017 1.00 74.69 175 ASN A C 1
ATOM 1364 O O . ASN A 1 175 ? -8.414 8.330 14.428 1.00 74.69 175 ASN A O 1
ATOM 1368 N N . PHE A 1 176 ? -6.338 9.146 14.721 1.00 73.44 176 PHE A N 1
ATOM 1369 C CA . PHE A 1 176 ? -6.402 10.064 13.594 1.00 73.44 176 PHE A CA 1
ATOM 1370 C C . PHE A 1 176 ? -6.582 9.285 12.291 1.00 73.44 176 PHE A C 1
ATOM 1372 O O . PHE A 1 176 ? -7.600 9.477 11.641 1.00 73.44 176 PHE A O 1
ATOM 1379 N N . LEU A 1 177 ? -5.694 8.339 11.966 1.00 71.50 177 LEU A N 1
ATOM 1380 C CA . LEU A 1 177 ? -5.789 7.510 10.760 1.00 71.50 177 LEU A CA 1
ATOM 1381 C C . LEU A 1 177 ? -7.157 6.822 10.627 1.00 71.50 177 LEU A C 1
ATOM 1383 O O . LEU A 1 177 ? -7.823 6.966 9.605 1.00 71.50 177 LEU A O 1
ATOM 1387 N N . LEU A 1 178 ? -7.606 6.129 11.675 1.00 74.88 178 LEU A N 1
ATOM 1388 C CA . LEU A 1 178 ? -8.883 5.415 11.685 1.00 74.88 178 LEU A CA 1
ATOM 1389 C C . LEU A 1 178 ? -10.079 6.364 11.559 1.00 74.88 178 LEU A C 1
ATOM 1391 O O . LEU A 1 178 ? -11.026 6.041 10.853 1.00 74.88 178 LEU A O 1
ATOM 1395 N N . SER A 1 179 ? -10.024 7.556 12.166 1.00 72.06 179 SER A N 1
ATOM 1396 C CA . SER A 1 179 ? -11.083 8.567 12.023 1.00 72.06 179 SER A CA 1
ATOM 1397 C C . SER A 1 179 ? -11.226 9.100 10.594 1.00 72.06 179 SER A C 1
ATOM 1399 O O . SER A 1 179 ? -12.287 9.610 10.242 1.00 72.06 179 SER A O 1
ATOM 1401 N N . GLN A 1 180 ? -10.177 8.979 9.772 1.00 70.44 180 GLN A N 1
ATOM 1402 C CA . GLN A 1 180 ? -10.208 9.374 8.363 1.00 70.44 180 GLN A CA 1
ATOM 1403 C C . GLN A 1 180 ? -10.725 8.252 7.444 1.00 70.44 180 GLN A C 1
ATOM 1405 O O . GLN A 1 180 ? -11.176 8.527 6.333 1.00 70.44 180 GLN A O 1
ATOM 1410 N N . CYS A 1 181 ? -10.691 6.992 7.889 1.00 71.19 181 CYS A N 1
ATOM 1411 C CA . CYS A 1 181 ? -10.996 5.823 7.063 1.00 71.19 181 CYS A CA 1
ATOM 1412 C C . CYS A 1 181 ? -12.449 5.361 7.257 1.00 71.19 181 CYS A C 1
ATOM 1414 O O . CYS A 1 181 ? -12.730 4.416 7.991 1.00 71.19 181 CYS A O 1
ATOM 1416 N N . THR A 1 182 ? -13.392 6.013 6.574 1.00 73.75 182 THR A N 1
ATOM 1417 C CA . THR A 1 182 ? -14.836 5.725 6.713 1.00 73.75 182 THR A CA 1
ATOM 1418 C C . THR A 1 182 ? -15.321 4.492 5.946 1.00 73.75 182 THR A C 1
ATOM 1420 O O . THR A 1 182 ? -16.435 4.035 6.191 1.00 73.75 182 THR A O 1
ATOM 1423 N N . ALA A 1 183 ? -14.504 3.966 5.028 1.00 76.75 183 ALA A N 1
ATOM 1424 C CA . ALA A 1 183 ? -14.784 2.773 4.223 1.00 76.75 183 ALA A CA 1
ATOM 1425 C C . ALA A 1 183 ? -13.941 1.552 4.645 1.00 76.75 183 ALA A C 1
ATOM 1427 O O . ALA A 1 183 ? -13.843 0.581 3.894 1.00 76.75 183 ALA A O 1
ATOM 1428 N N . LEU A 1 184 ? -13.314 1.601 5.827 1.00 78.62 184 LEU A N 1
ATOM 1429 C CA . LEU A 1 184 ? -12.445 0.540 6.324 1.00 78.62 184 LEU A CA 1
ATOM 1430 C C . LEU A 1 184 ? -13.250 -0.739 6.573 1.00 78.62 184 LEU A C 1
ATOM 1432 O O . LEU A 1 184 ? -14.156 -0.733 7.406 1.00 78.62 184 LEU A O 1
ATOM 1436 N N . GLU A 1 185 ? -12.915 -1.818 5.870 1.00 83.69 185 GLU A N 1
ATOM 1437 C CA . GLU A 1 185 ? -13.548 -3.135 5.993 1.00 83.69 185 GLU A CA 1
ATOM 1438 C C . GLU A 1 185 ? -12.707 -4.112 6.818 1.00 83.69 185 GLU A C 1
ATOM 1440 O O . GLU A 1 185 ? -13.260 -4.960 7.516 1.00 83.69 185 GLU A O 1
ATOM 1445 N N . ARG A 1 186 ? -11.377 -4.009 6.742 1.00 79.75 186 ARG A N 1
ATOM 1446 C CA . ARG A 1 186 ? -10.439 -4.912 7.413 1.00 79.75 186 ARG A CA 1
ATOM 1447 C C . ARG A 1 186 ? -9.392 -4.106 8.169 1.00 79.75 186 ARG A C 1
ATOM 1449 O O . ARG A 1 186 ? -8.689 -3.292 7.573 1.00 79.75 186 ARG A O 1
ATOM 1456 N N . LEU A 1 187 ? -9.293 -4.334 9.472 1.00 80.88 187 LEU A N 1
ATOM 1457 C CA . LEU A 1 187 ? -8.239 -3.787 10.315 1.00 80.88 187 LEU A CA 1
ATOM 1458 C C . LEU A 1 187 ? -7.485 -4.942 10.958 1.00 80.88 187 LEU A C 1
ATOM 1460 O O . LEU A 1 187 ? -8.067 -5.722 11.704 1.00 80.88 187 LEU A O 1
ATOM 1464 N N . LYS A 1 188 ? -6.192 -5.022 10.683 1.00 78.88 188 LYS A N 1
ATOM 1465 C CA . LYS A 1 188 ? -5.279 -5.971 11.301 1.00 78.88 188 LYS A CA 1
ATOM 1466 C C . LYS A 1 188 ? -4.223 -5.218 12.092 1.00 78.88 188 LYS A C 1
ATOM 1468 O O . LYS A 1 188 ? -3.650 -4.255 11.585 1.00 78.88 188 LYS A O 1
ATOM 1473 N N . MET A 1 189 ? -3.993 -5.604 13.338 1.00 74.75 189 MET A N 1
ATOM 1474 C CA . MET A 1 189 ? -3.030 -4.943 14.210 1.00 74.75 189 MET A CA 1
ATOM 1475 C C . MET A 1 189 ? -2.307 -5.954 15.101 1.00 74.75 189 MET A C 1
ATOM 1477 O O . MET A 1 189 ? -2.794 -6.286 16.182 1.00 74.75 189 MET A O 1
ATOM 1481 N N . TYR A 1 190 ? -1.112 -6.383 14.710 1.00 70.44 190 TYR A N 1
ATOM 1482 C CA . TYR A 1 190 ? -0.331 -7.358 15.471 1.00 70.44 190 TYR A CA 1
ATOM 1483 C C . TYR A 1 190 ? 0.926 -6.715 16.056 1.00 70.44 190 TYR A C 1
ATOM 1485 O O . TYR A 1 190 ? 1.554 -5.877 15.424 1.00 70.44 190 TYR A O 1
ATOM 1493 N N . GLY A 1 191 ? 1.303 -7.038 17.295 1.00 62.09 191 GLY A N 1
ATOM 1494 C CA . GLY A 1 191 ? 2.566 -6.588 17.901 1.00 62.09 191 GLY A CA 1
ATOM 1495 C C . GLY A 1 191 ? 2.754 -5.064 18.010 1.00 62.09 191 GLY A C 1
ATOM 1496 O O . GLY A 1 191 ? 3.875 -4.598 18.228 1.00 62.09 191 GLY A O 1
ATOM 1497 N N . THR A 1 192 ? 1.692 -4.266 17.852 1.00 64.19 192 THR A N 1
ATOM 1498 C CA . THR A 1 192 ? 1.807 -2.801 17.866 1.00 64.19 192 THR A CA 1
ATOM 1499 C C . THR A 1 192 ? 2.079 -2.265 19.280 1.00 64.19 192 THR A C 1
ATOM 1501 O O . THR A 1 192 ? 1.582 -2.781 20.281 1.00 64.19 192 THR A O 1
ATOM 1504 N N . SER A 1 193 ? 2.912 -1.226 19.389 1.00 61.19 193 SER A N 1
ATOM 1505 C CA . SER A 1 193 ? 3.371 -0.644 20.661 1.00 61.19 193 SER A CA 1
ATOM 1506 C C . SER A 1 193 ? 3.207 0.880 20.680 1.00 61.19 193 SER A C 1
ATOM 1508 O O . SER A 1 193 ? 3.078 1.508 19.635 1.00 61.19 193 SER A O 1
ATOM 1510 N N . LYS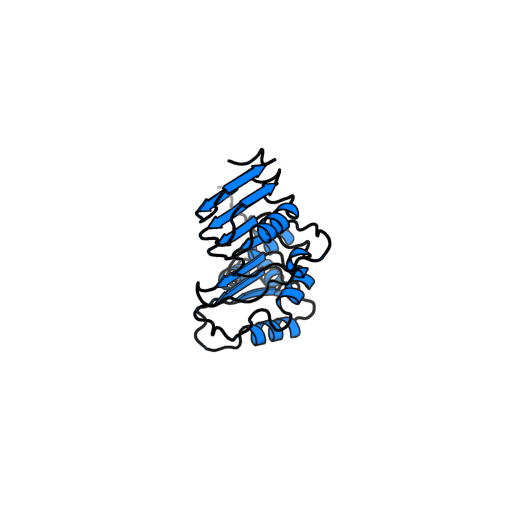 A 1 194 ? 3.179 1.503 21.871 1.00 64.38 194 LYS A N 1
ATOM 1511 C CA . LYS A 1 194 ? 2.802 2.928 22.083 1.00 64.38 194 LYS A CA 1
ATOM 1512 C C . LYS A 1 194 ? 1.340 3.269 21.721 1.00 64.38 194 LYS A C 1
ATOM 1514 O O . LYS A 1 194 ? 0.939 4.438 21.756 1.00 64.38 194 LYS A O 1
ATOM 1519 N N . CYS A 1 195 ? 0.533 2.239 21.478 1.00 63.50 195 CYS A N 1
ATOM 1520 C CA . CYS A 1 195 ? -0.888 2.301 21.157 1.00 63.50 195 CYS A CA 1
ATOM 1521 C C . CYS A 1 195 ? -1.728 2.071 22.425 1.00 63.50 195 CYS A C 1
ATOM 1523 O O . CYS A 1 195 ? -2.361 1.034 22.565 1.00 63.50 195 CYS A O 1
ATOM 1525 N N . GLY A 1 196 ? -1.712 3.001 23.387 1.00 68.69 196 GLY A N 1
ATOM 1526 C CA . GLY A 1 196 ? -2.429 2.792 24.658 1.00 68.69 196 GLY A CA 1
ATOM 1527 C C . GLY A 1 196 ? -3.946 2.626 24.477 1.00 68.69 196 GLY A C 1
ATOM 1528 O O . GLY A 1 196 ? -4.513 1.589 24.810 1.00 68.69 196 GLY A O 1
ATOM 1529 N N . ARG A 1 197 ? -4.621 3.645 23.922 1.00 76.69 197 ARG A N 1
ATOM 1530 C CA . ARG A 1 197 ? -6.081 3.642 23.701 1.00 76.69 197 ARG A CA 1
ATOM 1531 C C . ARG A 1 197 ? -6.434 3.858 22.237 1.00 76.69 197 ARG A C 1
ATOM 1533 O O . ARG A 1 197 ? -6.372 4.991 21.751 1.00 76.69 197 ARG A O 1
ATOM 1540 N N . VAL A 1 198 ? -6.848 2.792 21.569 1.00 75.94 198 VAL A N 1
ATOM 1541 C CA . VAL A 1 198 ? -7.258 2.830 20.162 1.00 75.94 198 VAL A CA 1
ATOM 1542 C C . VAL A 1 198 ? -8.783 2.887 20.076 1.00 75.94 198 VAL A C 1
ATOM 1544 O O . VAL A 1 198 ? -9.464 2.107 20.734 1.00 75.94 198 VAL A O 1
ATOM 1547 N N . HIS A 1 199 ? -9.313 3.827 19.296 1.00 78.88 199 HIS A N 1
ATOM 1548 C CA . HIS A 1 199 ? -10.733 3.988 19.003 1.00 78.88 199 HIS A CA 1
ATOM 1549 C C . HIS A 1 199 ? -10.962 3.681 17.529 1.00 78.88 199 HIS A C 1
ATOM 1551 O O . HIS A 1 199 ? -10.546 4.441 16.653 1.00 78.88 199 HIS A O 1
ATOM 1557 N N . VAL A 1 200 ? -11.636 2.570 17.269 1.00 75.19 200 VAL A N 1
ATOM 1558 C CA . VAL A 1 200 ? -12.045 2.173 15.930 1.00 75.19 200 VAL A CA 1
ATOM 1559 C C . VAL A 1 200 ? -13.469 2.670 15.722 1.00 75.19 200 VAL A C 1
ATOM 1561 O O . VAL A 1 200 ? -14.402 2.196 16.369 1.00 75.19 200 VAL A O 1
ATOM 1564 N N . LEU A 1 201 ? -13.609 3.667 14.849 1.00 72.06 201 LEU A N 1
ATOM 1565 C CA . LEU A 1 201 ? -14.875 4.283 14.462 1.00 72.06 201 LEU A CA 1
ATOM 1566 C C . LEU A 1 201 ? -15.110 3.995 12.980 1.00 72.06 201 LEU A C 1
ATOM 1568 O O . LEU A 1 201 ? -14.774 4.822 12.137 1.00 72.06 201 LEU A O 1
ATOM 1572 N N . SER A 1 202 ? -15.635 2.814 12.652 1.00 73.00 202 SER A N 1
ATOM 1573 C CA . SER A 1 202 ? -15.871 2.443 11.253 1.00 73.00 202 SER A CA 1
ATOM 1574 C C . SER A 1 202 ? -17.181 1.663 11.073 1.00 73.00 202 SER A C 1
ATOM 1576 O O . SER A 1 202 ? -17.258 0.509 11.501 1.00 73.00 202 SER A O 1
ATOM 1578 N N . PRO A 1 203 ? -18.190 2.245 10.392 1.00 74.38 203 PRO A N 1
ATOM 1579 C CA . PRO A 1 203 ? -19.462 1.577 10.095 1.00 74.38 203 PRO A CA 1
ATOM 1580 C C . PRO A 1 203 ? -19.332 0.423 9.105 1.00 74.38 203 PRO A C 1
ATOM 1582 O O . PRO A 1 203 ? -20.190 -0.460 9.065 1.00 74.38 203 PRO A O 1
ATOM 1585 N N . SER A 1 204 ? -18.266 0.410 8.311 1.00 80.81 204 SER A N 1
ATOM 1586 C CA . SER A 1 204 ? -18.003 -0.606 7.296 1.00 80.81 204 SER A CA 1
ATOM 1587 C C . SER A 1 204 ? -17.104 -1.741 7.778 1.00 80.81 204 SER A C 1
ATOM 1589 O O . SER A 1 204 ? -16.853 -2.650 6.991 1.00 80.81 204 SER A O 1
ATOM 1591 N N . LEU A 1 205 ? -16.602 -1.697 9.019 1.00 82.94 205 LEU A N 1
ATOM 1592 C CA . LEU A 1 205 ? -15.646 -2.688 9.508 1.00 82.94 205 LEU A CA 1
ATOM 1593 C C . LEU A 1 205 ? -16.301 -4.065 9.586 1.00 82.94 205 LEU A C 1
ATOM 1595 O O . LEU A 1 205 ? -17.336 -4.218 10.231 1.00 82.94 205 LEU A O 1
ATOM 1599 N N . LYS A 1 206 ? -15.679 -5.038 8.920 1.00 84.50 206 LYS A N 1
ATOM 1600 C CA . LYS A 1 206 ? -16.109 -6.438 8.855 1.00 84.50 206 LYS A CA 1
ATOM 1601 C C . LYS A 1 206 ? -15.173 -7.347 9.631 1.00 84.50 206 LYS A C 1
ATOM 1603 O O . LYS A 1 206 ? -15.628 -8.270 10.283 1.00 84.50 206 LYS A O 1
ATOM 1608 N N . ILE A 1 207 ? -13.869 -7.082 9.550 1.00 82.81 207 ILE A N 1
ATOM 1609 C CA . ILE A 1 207 ? -12.840 -7.909 10.179 1.00 82.81 207 ILE A CA 1
ATOM 1610 C C . ILE A 1 207 ? -11.942 -7.019 11.017 1.00 82.81 207 ILE A C 1
ATOM 1612 O O . ILE A 1 207 ? -11.363 -6.052 10.514 1.00 82.81 207 ILE A O 1
ATOM 1616 N N . LEU A 1 208 ? -11.813 -7.390 12.282 1.00 83.56 208 LEU A N 1
ATOM 1617 C CA . LEU A 1 208 ? -10.826 -6.854 13.196 1.00 83.56 208 LEU A CA 1
ATOM 1618 C C . LEU A 1 208 ? -9.980 -8.015 13.689 1.00 83.56 208 LEU A C 1
ATOM 1620 O O . LEU A 1 208 ? -10.469 -8.866 14.425 1.00 83.56 208 LEU A O 1
ATOM 1624 N N . ASP A 1 209 ? -8.717 -8.023 13.297 1.00 80.62 209 ASP A N 1
ATOM 1625 C CA . ASP A 1 209 ? -7.743 -8.929 13.875 1.00 80.62 209 ASP A CA 1
ATOM 1626 C C . ASP A 1 209 ? -6.731 -8.110 14.665 1.00 80.62 209 ASP A C 1
ATOM 1628 O O . ASP A 1 209 ? -6.146 -7.155 14.153 1.00 80.62 209 ASP A O 1
ATOM 1632 N N . SER A 1 210 ? -6.577 -8.410 15.945 1.00 74.94 210 SER A N 1
ATOM 1633 C CA . SER A 1 210 ? -5.666 -7.655 16.787 1.00 74.94 210 SER A CA 1
ATOM 1634 C C . SER A 1 210 ? -5.032 -8.551 17.838 1.00 74.94 210 SER A C 1
ATOM 1636 O O . SER A 1 210 ? -5.659 -8.852 18.854 1.00 74.94 210 SER A O 1
ATOM 1638 N N . GLU A 1 211 ? -3.767 -8.914 17.641 1.00 63.97 211 GLU A N 1
ATOM 1639 C CA . GLU A 1 211 ? -2.932 -9.514 18.684 1.00 63.97 211 GLU A CA 1
ATOM 1640 C C . GLU A 1 211 ? -1.800 -8.543 19.036 1.00 63.97 211 GLU A C 1
ATOM 1642 O O . GLU A 1 211 ? -0.722 -8.557 18.446 1.00 63.97 211 GLU A O 1
ATOM 1647 N N . GLY A 1 212 ? -2.028 -7.639 19.989 1.00 56.97 212 GLY A N 1
ATOM 1648 C CA . GLY A 1 212 ? -1.058 -6.592 20.318 1.00 56.97 212 GLY A CA 1
ATOM 1649 C C . GLY A 1 212 ? -1.110 -6.115 21.766 1.00 56.97 212 GLY A C 1
ATOM 1650 O O . GLY A 1 212 ? -2.034 -6.424 22.515 1.00 56.97 212 GLY A O 1
ATOM 1651 N N . ASN A 1 213 ? -0.103 -5.324 22.154 1.00 54.75 213 ASN A N 1
ATOM 1652 C CA . ASN A 1 213 ? 0.007 -4.685 23.470 1.00 54.75 213 ASN A CA 1
ATOM 1653 C C . ASN A 1 213 ? -0.802 -3.371 23.497 1.00 54.75 213 ASN A C 1
ATOM 1655 O O . ASN A 1 213 ? -0.236 -2.274 23.520 1.00 54.75 213 ASN A O 1
ATOM 1659 N N . PHE A 1 214 ? -2.131 -3.473 23.472 1.00 65.06 214 PHE A N 1
ATOM 1660 C CA . PHE A 1 214 ? -3.029 -2.337 23.714 1.00 65.06 214 PHE A CA 1
ATOM 1661 C C . PHE A 1 214 ? -3.423 -2.289 25.191 1.00 65.06 214 PHE A C 1
ATOM 1663 O O . PHE A 1 214 ? -3.743 -3.326 25.767 1.00 65.06 214 PHE A O 1
ATOM 1670 N N . ASP A 1 215 ? -3.495 -1.096 25.795 1.00 63.94 215 ASP A N 1
ATOM 1671 C CA . ASP A 1 215 ? -4.087 -0.982 27.137 1.00 63.94 215 ASP A CA 1
ATOM 1672 C C . ASP A 1 215 ? -5.609 -1.169 27.056 1.00 63.94 215 ASP A C 1
ATOM 1674 O O . ASP A 1 215 ? -6.209 -1.823 27.910 1.00 63.94 215 ASP A O 1
ATOM 1678 N N . LYS A 1 216 ? -6.246 -0.556 26.042 1.00 72.25 216 LYS A N 1
ATOM 1679 C CA . LYS A 1 216 ? -7.678 -0.690 25.728 1.00 72.25 216 LYS A CA 1
ATOM 1680 C C . LYS A 1 216 ? -7.960 -0.469 24.240 1.00 72.25 216 LYS A C 1
ATOM 1682 O O . LYS A 1 216 ? -7.496 0.513 23.655 1.00 72.25 216 LYS A O 1
ATOM 1687 N N . LEU A 1 217 ? -8.825 -1.314 23.684 1.00 78.25 217 LEU A N 1
ATOM 1688 C CA . LEU A 1 217 ? -9.398 -1.173 22.347 1.00 78.25 217 LEU A CA 1
ATOM 1689 C C . LEU A 1 217 ? -10.887 -0.823 22.466 1.00 78.25 217 LEU A C 1
ATOM 1691 O O . LEU A 1 217 ? -11.653 -1.549 23.096 1.00 78.25 217 LEU A O 1
ATOM 1695 N N . PHE A 1 218 ? -11.289 0.311 21.897 1.00 78.38 218 PHE A N 1
ATOM 1696 C CA . PHE A 1 218 ? -12.672 0.777 21.870 1.00 78.38 218 PHE A CA 1
ATOM 1697 C C . PHE A 1 218 ? -13.212 0.647 20.455 1.00 78.38 218 PHE A C 1
ATOM 1699 O O . PHE A 1 218 ? -12.754 1.337 19.548 1.00 78.38 218 PHE A O 1
ATOM 1706 N N . ILE A 1 219 ? -14.211 -0.207 20.281 1.00 77.31 219 ILE A N 1
ATOM 1707 C CA . ILE A 1 219 ? -14.899 -0.386 19.006 1.00 77.31 219 ILE A CA 1
ATOM 1708 C C . ILE A 1 219 ? -16.239 0.329 19.121 1.00 77.31 219 ILE A C 1
ATOM 1710 O O . ILE A 1 219 ? -17.032 0.041 20.018 1.00 77.31 219 ILE A O 1
ATOM 1714 N N . GLN A 1 220 ? -16.475 1.302 18.252 1.00 74.31 220 GLN A N 1
ATOM 1715 C CA . GLN A 1 220 ? -17.704 2.083 18.227 1.00 74.31 220 GLN A CA 1
ATOM 1716 C C . GLN A 1 220 ? -18.215 2.175 16.792 1.00 74.31 220 GLN A C 1
ATOM 1718 O O . GLN A 1 220 ? -17.437 2.314 15.852 1.00 74.31 220 GLN A O 1
ATOM 1723 N N . TYR A 1 221 ? -19.537 2.122 16.634 1.00 69.56 221 TYR A N 1
ATOM 1724 C CA . TYR A 1 221 ? -20.197 2.215 15.331 1.00 69.56 221 TYR A CA 1
ATOM 1725 C C . TYR A 1 221 ? -19.693 1.192 14.301 1.00 69.56 221 TYR A C 1
ATOM 1727 O O . TYR A 1 221 ? -19.606 1.544 13.138 1.00 69.56 221 TYR A O 1
ATOM 1735 N N . ALA A 1 222 ? -19.394 -0.051 14.700 1.00 72.88 222 ALA A N 1
ATOM 1736 C CA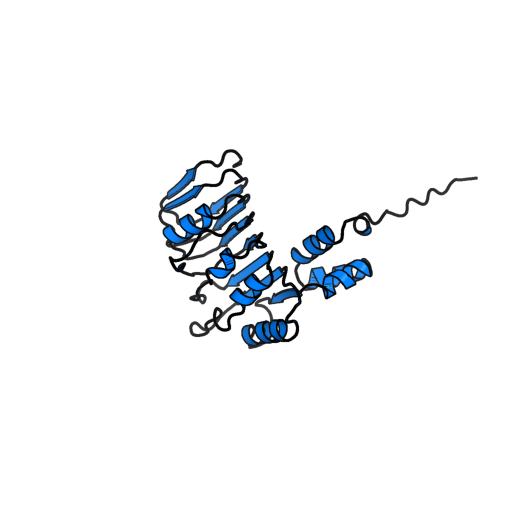 . ALA A 1 222 ? -19.009 -1.144 13.795 1.00 72.88 222 ALA A CA 1
ATOM 1737 C C . ALA A 1 222 ? -20.082 -2.256 13.783 1.00 72.88 222 ALA A C 1
ATOM 1739 O O . ALA A 1 222 ? -19.901 -3.295 14.412 1.00 72.88 222 ALA A O 1
ATOM 1740 N N . PRO A 1 223 ? -21.241 -2.035 13.134 1.00 71.19 223 PRO A N 1
ATOM 1741 C CA . PRO A 1 223 ? -22.367 -2.972 13.164 1.00 71.19 223 PRO A CA 1
ATOM 1742 C C . PRO A 1 223 ? -22.137 -4.251 12.345 1.00 71.19 223 PRO A C 1
ATOM 1744 O O . PRO A 1 223 ? -22.870 -5.214 12.534 1.00 71.19 223 PRO A O 1
ATOM 1747 N N . ASN A 1 224 ? -21.161 -4.246 11.432 1.00 76.81 224 ASN A N 1
ATOM 1748 C CA . ASN A 1 224 ? -20.867 -5.357 10.522 1.00 76.81 224 ASN A CA 1
ATOM 1749 C C . ASN A 1 224 ? -19.672 -6.208 10.979 1.00 76.81 224 ASN A C 1
ATOM 1751 O O . ASN A 1 224 ? -19.196 -7.028 10.199 1.00 76.81 224 ASN A O 1
ATOM 1755 N N . LEU A 1 225 ? -19.159 -5.968 12.190 1.00 71.44 225 LEU A N 1
ATOM 1756 C CA . LEU A 1 225 ? -17.979 -6.646 12.704 1.00 71.44 225 LEU A CA 1
ATOM 1757 C C . LEU A 1 225 ? -18.335 -8.077 13.129 1.00 71.44 225 LEU A C 1
ATOM 1759 O O . LEU A 1 225 ? -19.184 -8.249 14.007 1.00 71.44 225 LEU A O 1
ATOM 1763 N N . GLU A 1 226 ? -17.687 -9.061 12.503 1.00 59.38 226 GLU A N 1
ATOM 1764 C CA . GLU A 1 226 ? -17.802 -10.495 12.823 1.00 59.38 226 GLU A CA 1
ATOM 1765 C C . GLU A 1 226 ? -16.747 -10.958 13.834 1.00 59.38 226 GLU A C 1
ATOM 1767 O O . GLU A 1 226 ? -15.596 -10.461 13.775 1.00 59.38 226 GLU A O 1
#